Protein AF-A0A1D8P7E5-F1 (afdb_monomer)

Nearest PDB structures (foldseek):
  3zx6-assembly1_A  TM=2.909E-01  e=6.082E+00  Archaeoglobus fulgidus DSM 4304

pLDDT: mean 72.39, std 13.19, range [41.5, 95.88]

Secondary structure (DSSP, 8-state):
--HHHHHHHT-HHHHHHHHHHHHHHHHHHHHHHHHHHHHHHHHHHHHHHHHHHHHHHHHHHHHHHHHHHHHHHHHHHHHHHHHHHHHHHHHHHHHHHHHHHHT----SHHHHHHHHHHHHHHHHHHHHHHHHHHHHHTT---HHHHHHHHHHHHHHHHHHHHHHHHHHHHHHHHHHHHHS---HHHHHHHHHHHHHHHHHHHHHHHHHHHHHHHHHHHHHHHHH-

Radius of gyration: 47.35 Å; Cα contacts (8 Å, |Δi|>4): 63; chains: 1; bounding box: 85×37×148 Å

Foldseek 3Di:
DPVVVVCVVPPVVVVVVVVVVVVVVVVVVVVVVVVVVVVVVVVVVVVVVVVVVVVVVVVVVVVVVVVVVVVVVVVLLVVLLVLLVQLLVLLVVLVVLLVVLVPDPDQAPVSLVVSLVVNVVSLVSNVVSVVVNCVSCVVPPPVVLVVLSVVLNVLSVVSSVVSNVVSVVSNVVNVVCVVDVDDPVVVVVVVVVVCVVCVVVVVVSVVVNVVSSVVNVVVSVVSND

Organism: NCBI:txid1850246

Solvent-accessible surface area (backbone atoms only — not comparable to full-atom values): 12298 Å² total; per-residue (Å²): 132,64,73,69,52,58,57,59,75,66,32,69,63,58,56,52,51,50,51,53,52,52,52,49,50,53,52,51,50,55,52,49,51,56,48,51,55,49,52,50,51,51,50,51,51,52,50,53,52,48,53,50,50,51,50,51,54,51,52,48,53,51,50,53,53,50,51,52,54,50,50,50,53,50,51,52,52,52,52,48,53,49,42,52,51,52,36,53,50,44,51,51,51,46,51,55,50,50,53,53,54,72,74,47,86,71,85,42,69,67,56,46,51,55,48,54,52,50,54,53,50,44,54,50,51,42,54,51,38,48,54,54,39,52,66,70,37,67,87,53,83,48,61,65,59,56,50,49,55,50,53,52,48,50,53,50,53,51,57,53,51,50,52,56,53,50,52,55,51,52,35,54,49,55,54,48,48,77,73,38,102,65,66,69,70,62,54,50,53,58,50,51,60,53,47,58,68,48,47,55,57,47,54,53,52,51,50,52,51,52,52,51,51,52,53,46,49,55,54,54,51,62,74,70,108

Structure (mmCIF, N/CA/C/O backbone):
data_AF-A0A1D8P7E5-F1
#
_entry.id   AF-A0A1D8P7E5-F1
#
loop_
_atom_site.group_PDB
_atom_site.id
_atom_site.type_symbol
_atom_site.label_atom_id
_atom_site.label_alt_id
_atom_site.label_comp_id
_atom_site.label_asym_id
_atom_site.label_entity_id
_atom_site.label_seq_id
_atom_site.pdbx_PDB_ins_code
_atom_site.Cartn_x
_atom_site.Cartn_y
_atom_site.Cartn_z
_atom_site.occupancy
_atom_site.B_iso_or_equiv
_atom_site.auth_seq_id
_atom_site.auth_comp_id
_atom_site.auth_asym_id
_atom_site.auth_atom_id
_atom_site.pdbx_PDB_model_num
ATOM 1 N N . MET A 1 1 ? -53.678 -25.926 100.430 1.00 51.84 1 MET A N 1
ATOM 2 C CA . MET A 1 1 ? -52.414 -25.589 99.731 1.00 51.84 1 MET A CA 1
ATOM 3 C C . MET A 1 1 ? -52.656 -24.753 98.469 1.00 51.84 1 MET A C 1
ATOM 5 O O . MET A 1 1 ? -51.680 -24.379 97.838 1.00 51.84 1 MET A O 1
ATOM 9 N N . GLU A 1 2 ? -53.912 -24.421 98.130 1.00 54.06 2 GLU A N 1
ATOM 10 C CA . GLU A 1 2 ? -54.270 -23.579 96.973 1.00 54.06 2 GLU A CA 1
ATOM 11 C C . GLU A 1 2 ? -54.276 -22.069 97.294 1.00 54.06 2 GLU A C 1
ATOM 13 O O . GLU A 1 2 ? -53.813 -21.280 96.477 1.00 54.06 2 GLU A O 1
A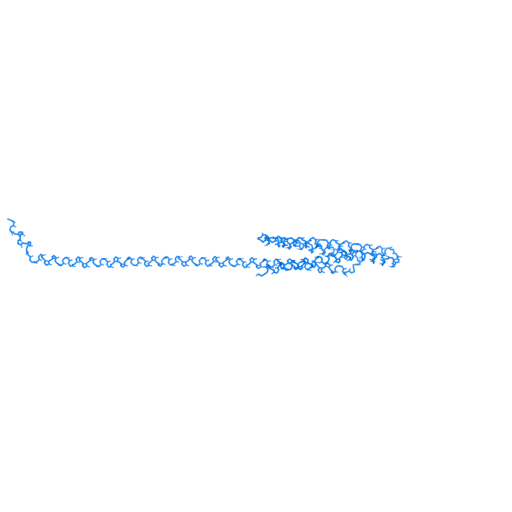TOM 18 N N . ASP A 1 3 ? -54.637 -21.659 98.516 1.00 54.88 3 ASP A N 1
ATOM 19 C CA . ASP A 1 3 ? -54.766 -20.227 98.868 1.00 54.88 3 ASP A CA 1
ATOM 20 C C . ASP A 1 3 ? -53.437 -19.443 98.907 1.00 54.88 3 ASP A C 1
ATOM 22 O O . ASP A 1 3 ? -53.407 -18.227 98.714 1.00 54.88 3 ASP A O 1
ATOM 26 N N . ASN A 1 4 ? -52.303 -20.128 99.095 1.00 54.34 4 ASN A N 1
ATOM 27 C CA . ASN A 1 4 ? -50.983 -19.483 99.094 1.00 54.34 4 ASN A CA 1
ATOM 28 C C . ASN A 1 4 ? -50.483 -19.148 97.678 1.00 54.34 4 ASN A C 1
ATOM 30 O O . ASN A 1 4 ? -49.593 -18.309 97.535 1.00 54.34 4 ASN A O 1
ATOM 34 N N . LEU A 1 5 ? -51.045 -19.771 96.633 1.00 54.78 5 LEU A N 1
ATOM 35 C CA . LEU A 1 5 ? -50.675 -19.486 95.244 1.00 54.78 5 LEU A CA 1
ATOM 36 C C . LEU A 1 5 ? -51.375 -18.224 94.717 1.00 54.78 5 LEU A C 1
ATOM 38 O O . LEU A 1 5 ? -50.752 -17.434 94.006 1.00 54.78 5 LEU A O 1
ATOM 42 N N . GLU A 1 6 ? -52.636 -17.991 95.098 1.00 56.53 6 GLU A N 1
ATOM 43 C CA . GLU A 1 6 ? -53.400 -16.813 94.657 1.00 56.53 6 GLU A CA 1
ATOM 44 C C . GLU A 1 6 ? -52.865 -15.497 95.238 1.00 56.53 6 GLU A C 1
ATOM 46 O O . GLU A 1 6 ? -52.838 -14.477 94.543 1.00 56.53 6 GLU A O 1
ATOM 51 N N . ILE A 1 7 ? -52.387 -15.512 96.487 1.00 56.81 7 ILE A N 1
ATOM 52 C CA . ILE A 1 7 ? -51.782 -14.334 97.132 1.00 56.81 7 ILE A CA 1
ATOM 53 C C . ILE A 1 7 ? -50.414 -14.018 96.511 1.00 56.81 7 ILE A C 1
ATOM 55 O O . ILE A 1 7 ? -50.068 -12.849 96.328 1.00 56.81 7 ILE A O 1
ATOM 59 N N . PHE A 1 8 ? -49.653 -15.047 96.124 1.00 54.22 8 PHE A N 1
ATOM 60 C CA . PHE A 1 8 ? -48.363 -14.871 95.460 1.00 54.22 8 PHE A CA 1
ATOM 61 C C . PHE A 1 8 ? -48.537 -14.293 94.046 1.00 54.22 8 PHE A C 1
ATOM 63 O O . PHE A 1 8 ? -47.855 -13.334 93.696 1.00 54.22 8 PHE A O 1
ATOM 70 N N . LEU A 1 9 ? -49.513 -14.779 93.268 1.00 57.62 9 LEU A N 1
ATOM 71 C CA . LEU A 1 9 ? -49.813 -14.300 91.907 1.00 57.62 9 LEU A CA 1
ATOM 72 C C . LEU A 1 9 ? -50.390 -12.872 91.847 1.00 57.62 9 LEU A C 1
ATOM 74 O O . LEU A 1 9 ? -50.185 -12.183 90.848 1.00 57.62 9 LEU A O 1
ATOM 78 N N . LYS A 1 10 ? -51.070 -12.398 92.901 1.00 59.84 10 LYS A N 1
ATOM 79 C CA . LYS A 1 10 ? -51.590 -11.016 93.001 1.00 59.84 10 LYS A CA 1
ATOM 80 C C . LYS A 1 10 ? -50.609 -10.020 93.630 1.00 59.84 10 LYS A C 1
ATOM 82 O O . LYS A 1 10 ? -50.963 -8.856 93.816 1.00 59.84 10 LYS A O 1
ATOM 87 N N . SER A 1 11 ? -49.387 -10.446 93.956 1.00 67.62 11 SER A N 1
ATOM 88 C CA . SER A 1 11 ? -48.389 -9.570 94.567 1.00 67.62 11 SER A CA 1
ATOM 89 C C . SER A 1 11 ? -47.989 -8.438 93.603 1.00 67.62 11 SER A C 1
ATOM 91 O O . SER A 1 11 ? -47.490 -8.720 92.508 1.00 67.62 11 SER A O 1
ATOM 93 N N . PRO A 1 12 ? -48.132 -7.153 93.989 1.00 71.25 12 PRO A N 1
ATOM 94 C CA . PRO A 1 12 ? -47.765 -6.002 93.152 1.00 71.25 12 PRO A CA 1
ATOM 95 C C . PRO A 1 12 ? -46.311 -6.041 92.659 1.00 71.25 12 PRO A C 1
ATOM 97 O O . PRO A 1 12 ? -45.985 -5.507 91.599 1.00 71.25 12 PRO A O 1
ATOM 100 N N . TRP A 1 13 ? -45.443 -6.725 93.408 1.00 67.31 13 TRP A N 1
ATOM 101 C CA . TRP A 1 13 ? -44.044 -6.943 93.055 1.00 67.31 13 TRP A CA 1
ATOM 102 C C . TRP A 1 13 ? -43.859 -7.780 91.786 1.00 67.31 13 TRP A C 1
ATOM 104 O O . TRP A 1 13 ? -42.994 -7.462 90.975 1.00 67.31 13 TRP A O 1
ATOM 114 N N . LEU A 1 14 ? -44.688 -8.803 91.567 1.00 70.50 14 LEU A N 1
ATOM 115 C CA . LEU A 1 14 ? -44.633 -9.627 90.353 1.00 70.50 14 LEU A CA 1
ATOM 116 C C . LEU A 1 14 ? -45.037 -8.827 89.109 1.00 70.50 14 LEU A C 1
ATOM 118 O O . LEU A 1 14 ? -44.432 -8.989 88.051 1.00 70.50 14 LEU A O 1
ATOM 122 N N . TYR A 1 15 ? -45.985 -7.898 89.255 1.00 72.81 15 TYR A N 1
ATOM 123 C CA . TYR A 1 15 ? -46.372 -6.974 88.188 1.00 72.81 15 TYR A CA 1
ATOM 124 C C . TYR A 1 15 ? -45.238 -5.995 87.842 1.00 72.81 15 TYR A C 1
ATOM 126 O O . TYR A 1 15 ? -44.952 -5.748 86.670 1.00 72.81 15 TYR A O 1
ATOM 134 N N . PHE A 1 16 ? -44.534 -5.494 88.862 1.00 73.62 16 PHE A N 1
ATOM 135 C CA . PHE A 1 16 ? -43.357 -4.636 88.694 1.00 73.62 16 PHE A CA 1
ATOM 136 C C . PHE A 1 16 ? -42.194 -5.360 88.004 1.00 73.62 16 PHE A C 1
ATOM 138 O O . PHE A 1 16 ? -41.589 -4.819 87.079 1.00 73.62 16 PHE A O 1
ATOM 145 N N . VAL A 1 17 ? -41.912 -6.604 88.401 1.00 74.44 17 VAL A N 1
ATOM 146 C CA . VAL A 1 17 ? -40.891 -7.446 87.757 1.00 74.44 17 VAL A CA 1
ATOM 147 C C . VAL A 1 17 ? -41.270 -7.744 86.303 1.00 74.44 17 VAL A C 1
ATOM 149 O O . VAL A 1 17 ? -40.420 -7.636 85.419 1.00 74.44 17 VAL A O 1
ATOM 152 N N . GLY A 1 18 ? -42.546 -8.029 86.026 1.00 73.62 18 GLY A N 1
ATOM 153 C CA . GLY A 1 18 ? -43.053 -8.225 84.665 1.00 73.62 18 GLY A CA 1
ATOM 154 C C . GLY A 1 18 ? -42.875 -6.994 83.769 1.00 73.62 18 GLY A C 1
ATOM 155 O O . GLY A 1 18 ? -42.424 -7.125 82.632 1.00 73.62 18 GLY A O 1
ATOM 156 N N . LEU A 1 19 ? -43.147 -5.792 84.288 1.00 73.56 19 LEU A N 1
ATOM 157 C CA . LEU A 1 19 ? -42.946 -4.524 83.572 1.00 73.56 19 LEU A CA 1
ATOM 158 C C . LEU A 1 19 ? -41.471 -4.250 83.253 1.00 73.56 19 LEU A C 1
ATOM 160 O O . LEU A 1 19 ? -41.153 -3.823 82.142 1.00 73.56 19 LEU A O 1
ATOM 164 N N . ILE A 1 20 ? -40.568 -4.529 84.196 1.00 74.12 20 ILE A N 1
ATOM 165 C CA . ILE A 1 20 ? -39.120 -4.362 83.999 1.00 74.12 20 ILE A CA 1
ATOM 166 C C . ILE A 1 20 ? -38.601 -5.351 82.945 1.00 74.12 20 ILE A C 1
ATOM 168 O O . ILE A 1 20 ? -37.842 -4.960 82.057 1.00 74.12 20 ILE A O 1
ATOM 172 N N . LEU A 1 21 ? -39.044 -6.612 82.994 1.00 72.31 21 LEU A N 1
ATOM 173 C CA . LEU A 1 21 ? -38.664 -7.632 82.013 1.00 72.31 21 LEU A CA 1
ATOM 174 C C . LEU A 1 21 ? -39.215 -7.320 80.613 1.00 72.31 21 LEU A C 1
ATOM 176 O O . LEU A 1 21 ? -38.477 -7.429 79.634 1.00 72.31 21 LEU A O 1
ATOM 180 N N . ALA A 1 22 ? -40.469 -6.871 80.509 1.00 72.19 22 ALA A N 1
ATOM 181 C CA . ALA A 1 22 ? -41.077 -6.479 79.238 1.00 72.19 22 ALA A CA 1
ATOM 182 C C . ALA A 1 22 ? -40.399 -5.238 78.630 1.00 72.19 22 ALA A C 1
ATOM 184 O O . ALA A 1 22 ? -40.098 -5.218 77.435 1.00 72.19 22 ALA A O 1
ATOM 185 N N . GLY A 1 23 ? -40.100 -4.227 79.455 1.00 72.31 23 GLY A N 1
ATOM 186 C CA . GLY A 1 23 ? -39.370 -3.029 79.035 1.00 72.31 23 GLY A CA 1
ATOM 187 C C . GLY A 1 23 ? -37.946 -3.348 78.574 1.00 72.31 23 GLY A C 1
ATOM 188 O O . GLY A 1 23 ? -37.524 -2.880 77.516 1.00 72.31 23 GLY A O 1
ATOM 189 N N . GLY A 1 24 ? -37.235 -4.206 79.313 1.00 70.44 24 GLY A N 1
ATOM 190 C CA . GLY A 1 24 ? -35.915 -4.705 78.929 1.00 70.44 24 GLY A CA 1
ATOM 191 C C . GLY A 1 24 ? -35.948 -5.460 77.601 1.00 70.44 24 GLY A C 1
ATOM 192 O O . GLY A 1 24 ? -35.167 -5.149 76.704 1.00 70.44 24 GLY A O 1
ATOM 193 N N . PHE A 1 25 ? -36.895 -6.387 77.429 1.00 72.12 25 PHE A N 1
ATOM 194 C CA . PHE A 1 25 ? -37.063 -7.149 76.188 1.00 72.12 25 PHE A CA 1
ATOM 195 C C . PHE A 1 25 ? -37.336 -6.242 74.981 1.00 72.12 25 PHE A C 1
ATOM 197 O O . PHE A 1 25 ? -36.719 -6.410 73.931 1.00 72.12 25 PHE A O 1
ATOM 204 N N . PHE A 1 26 ? -38.195 -5.231 75.137 1.00 71.38 26 PHE A N 1
ATOM 205 C CA . PHE A 1 26 ? -38.478 -4.259 74.080 1.00 71.38 26 PHE A CA 1
ATOM 206 C C . PHE A 1 26 ? -37.239 -3.429 73.704 1.00 71.38 26 PHE A C 1
ATOM 208 O O . PHE A 1 26 ? -36.981 -3.185 72.523 1.00 71.38 26 PHE A O 1
ATOM 215 N N . PHE A 1 27 ? -36.435 -3.035 74.696 1.00 71.12 27 PHE A N 1
ATOM 216 C CA . PHE A 1 27 ? -35.201 -2.278 74.479 1.00 71.12 27 PHE A CA 1
ATOM 217 C C . PHE A 1 27 ? -34.116 -3.119 73.790 1.00 71.12 27 PHE A C 1
ATOM 219 O O . PHE A 1 27 ? -33.471 -2.646 72.852 1.00 71.12 27 PHE A O 1
ATOM 226 N N . PHE A 1 28 ? -33.943 -4.378 74.207 1.00 68.31 28 PHE A N 1
ATOM 227 C CA . PHE A 1 28 ? -33.036 -5.319 73.548 1.00 68.31 28 PHE A CA 1
ATOM 228 C C . PHE A 1 28 ? -33.481 -5.609 72.116 1.00 68.31 28 PHE A C 1
ATOM 230 O O . PHE A 1 28 ? -32.645 -5.553 71.218 1.00 68.31 28 PHE A O 1
ATOM 237 N N . LYS A 1 29 ? -34.781 -5.827 71.883 1.00 74.94 29 LYS A N 1
ATOM 238 C CA . LYS A 1 29 ? -35.333 -6.057 70.543 1.00 74.94 29 LYS A CA 1
ATOM 239 C C . LYS A 1 29 ? -35.019 -4.896 69.594 1.00 74.94 29 LYS A C 1
ATOM 241 O O . LYS A 1 29 ? -34.408 -5.126 68.558 1.00 74.94 29 LYS A O 1
ATOM 246 N N . ARG A 1 30 ? -35.303 -3.650 69.995 1.00 71.88 30 ARG A N 1
ATOM 247 C CA . ARG A 1 30 ? -34.972 -2.459 69.184 1.00 71.88 30 ARG A CA 1
ATOM 248 C C . ARG A 1 30 ? -33.470 -2.283 68.956 1.00 71.88 30 ARG A C 1
ATOM 250 O O . ARG A 1 30 ? -33.056 -1.808 67.905 1.00 71.88 30 ARG A O 1
ATOM 257 N N . LYS A 1 31 ? -32.636 -2.643 69.937 1.00 72.19 31 LYS A N 1
ATOM 258 C CA . LYS A 1 31 ? -31.175 -2.577 69.795 1.00 72.19 31 LYS A CA 1
ATOM 259 C C . LYS A 1 31 ? -30.650 -3.628 68.810 1.00 72.19 31 LYS A C 1
ATOM 261 O O . LYS A 1 31 ? -29.730 -3.316 68.062 1.00 72.19 31 LYS A O 1
ATOM 266 N N . PHE A 1 32 ? -31.224 -4.832 68.810 1.00 60.56 32 PHE 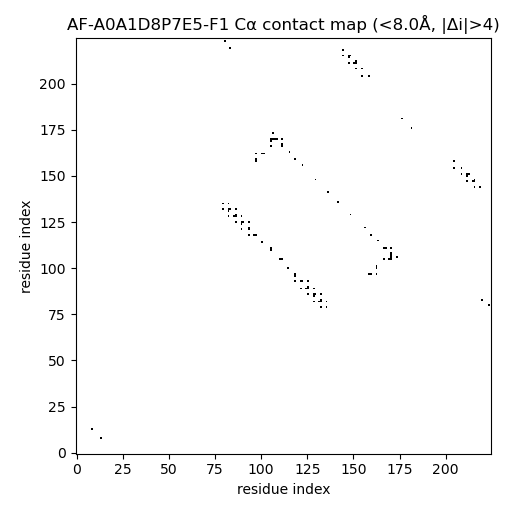A N 1
ATOM 267 C CA . PHE A 1 32 ? -30.904 -5.886 67.845 1.00 60.56 32 PHE A CA 1
ATOM 268 C C . PHE A 1 32 ? -31.379 -5.535 66.432 1.00 60.56 32 PHE A C 1
ATOM 270 O O . PHE A 1 32 ? -30.604 -5.701 65.499 1.00 60.56 32 PHE A O 1
ATOM 277 N N . GLU A 1 33 ? -32.588 -4.984 66.284 1.00 70.88 33 GLU A N 1
ATOM 278 C CA . GLU A 1 33 ? -33.109 -4.484 65.000 1.00 70.88 33 GLU A CA 1
ATOM 279 C C . GLU A 1 33 ? -32.184 -3.405 64.408 1.00 70.88 33 GLU A C 1
ATOM 281 O O . GLU A 1 33 ? -31.710 -3.551 63.288 1.00 70.88 33 GLU A O 1
ATOM 286 N N . ASN A 1 34 ? -31.789 -2.400 65.199 1.00 73.44 34 ASN A N 1
ATOM 287 C CA . ASN A 1 34 ? -30.854 -1.361 64.746 1.00 73.44 34 ASN A CA 1
ATOM 288 C C . ASN A 1 34 ? -29.451 -1.893 64.388 1.00 73.44 34 ASN A C 1
ATOM 290 O O . ASN A 1 34 ? -28.742 -1.271 63.597 1.00 73.44 34 ASN A O 1
ATOM 294 N N . LEU A 1 35 ? -29.001 -2.981 65.027 1.00 71.56 35 LEU A N 1
ATOM 295 C CA . LEU A 1 35 ? -27.725 -3.618 64.690 1.00 71.56 35 LEU A CA 1
ATOM 296 C C . LEU A 1 35 ? -27.830 -4.375 63.364 1.00 71.56 35 LEU A C 1
ATOM 298 O O . LEU A 1 35 ? -26.944 -4.220 62.531 1.00 71.56 35 LEU A O 1
ATOM 302 N N . ALA A 1 36 ? -28.918 -5.125 63.166 1.00 67.56 36 ALA A N 1
ATOM 303 C CA . ALA A 1 36 ? -29.192 -5.834 61.920 1.00 67.56 36 ALA A CA 1
ATOM 304 C C . ALA A 1 36 ? -29.286 -4.859 60.735 1.00 67.56 36 ALA A C 1
ATOM 306 O O . ALA A 1 36 ? -28.569 -5.033 59.756 1.00 67.56 36 ALA A O 1
ATOM 307 N N . ASP A 1 37 ? -30.032 -3.757 60.879 1.00 76.12 37 ASP A N 1
ATOM 308 C CA . ASP A 1 37 ? -30.134 -2.718 59.844 1.00 76.12 37 ASP A CA 1
ATOM 309 C C . ASP A 1 37 ? -28.766 -2.099 59.503 1.00 76.12 37 ASP A C 1
ATOM 311 O O . ASP A 1 37 ? -28.465 -1.799 58.347 1.00 76.12 37 ASP A O 1
ATOM 315 N N . LYS A 1 38 ? -27.902 -1.901 60.507 1.00 77.62 38 LYS A N 1
ATOM 316 C CA . LYS A 1 38 ? -26.557 -1.348 60.300 1.00 77.62 38 LYS A CA 1
ATOM 317 C C . LYS A 1 38 ? -25.645 -2.327 59.561 1.00 77.62 38 LYS A C 1
ATOM 319 O O . LYS A 1 38 ? -24.872 -1.895 58.702 1.00 77.62 38 LYS A O 1
ATOM 324 N N . ASP A 1 39 ? -25.712 -3.608 59.905 1.00 79.12 39 ASP A N 1
ATOM 325 C CA . ASP A 1 39 ? -24.928 -4.657 59.255 1.00 79.12 39 ASP A CA 1
ATOM 326 C C . ASP A 1 39 ? -25.401 -4.889 57.812 1.00 79.12 39 ASP A C 1
ATOM 328 O O . ASP A 1 39 ? -24.562 -4.998 56.913 1.00 79.12 39 ASP A O 1
ATOM 332 N N . ASP A 1 40 ? -26.712 -4.833 57.564 1.00 80.31 40 ASP A N 1
ATOM 333 C CA . ASP A 1 40 ? -27.300 -4.908 56.224 1.00 80.31 40 ASP A CA 1
ATOM 334 C C . ASP A 1 40 ? -26.869 -3.718 55.356 1.00 80.31 40 ASP A C 1
ATOM 336 O O . ASP A 1 40 ? -26.375 -3.904 54.241 1.00 80.31 40 ASP A O 1
ATOM 340 N N . VAL A 1 41 ? -26.947 -2.487 55.877 1.00 81.19 41 VAL A N 1
ATOM 341 C CA . VAL A 1 41 ? -26.467 -1.284 55.169 1.00 81.19 41 VAL A CA 1
ATOM 342 C C . VAL A 1 41 ? -24.965 -1.365 54.887 1.00 81.19 41 VAL A C 1
ATOM 344 O O . VAL A 1 41 ? -24.519 -0.994 53.796 1.00 81.19 41 VAL A O 1
ATOM 347 N N . ALA A 1 42 ? -24.167 -1.867 55.832 1.00 83.69 42 ALA A N 1
ATOM 348 C CA . ALA A 1 42 ? -22.735 -2.064 55.627 1.00 83.69 42 ALA A CA 1
ATOM 349 C C . ALA A 1 42 ? -22.452 -3.127 54.553 1.00 83.69 42 ALA A C 1
ATOM 351 O O . ALA A 1 42 ? -21.552 -2.935 53.734 1.00 83.69 42 ALA A O 1
ATOM 352 N N . SER A 1 43 ? -23.221 -4.219 54.525 1.00 86.12 43 SER A N 1
ATOM 353 C CA . SER A 1 43 ? -23.116 -5.257 53.496 1.00 86.12 43 SER A CA 1
ATOM 354 C C . SER A 1 43 ? -23.456 -4.706 52.112 1.00 86.12 43 SER A C 1
ATOM 356 O O . SER A 1 43 ? -22.643 -4.820 51.195 1.00 86.12 43 SER A O 1
ATOM 358 N N . ILE A 1 44 ? -24.593 -4.014 51.985 1.00 85.00 44 ILE A N 1
ATOM 359 C CA . ILE A 1 44 ? -25.025 -3.372 50.736 1.00 85.00 44 ILE A CA 1
ATOM 360 C C . ILE A 1 44 ? -23.968 -2.375 50.253 1.00 85.00 44 ILE A C 1
ATOM 362 O O . ILE A 1 44 ? -23.632 -2.353 49.073 1.00 85.00 44 ILE A O 1
ATOM 366 N N . THR A 1 45 ? -23.397 -1.574 51.155 1.00 87.19 45 THR A N 1
ATOM 367 C CA . THR A 1 45 ? -22.363 -0.592 50.793 1.00 87.19 45 THR A CA 1
ATOM 368 C C . THR A 1 45 ? -21.119 -1.271 50.217 1.00 87.19 45 THR A C 1
ATOM 370 O O . THR A 1 45 ? -20.618 -0.836 49.181 1.00 87.19 45 THR A O 1
ATOM 373 N N . ARG A 1 46 ? -20.650 -2.364 50.838 1.00 90.38 46 ARG A N 1
ATOM 374 C CA . ARG A 1 46 ? -19.505 -3.136 50.322 1.00 90.38 46 ARG A CA 1
ATOM 375 C C . ARG A 1 46 ? -19.797 -3.740 48.956 1.00 90.38 46 ARG A C 1
ATOM 377 O O . ARG A 1 46 ? -18.920 -3.746 48.098 1.00 90.38 46 ARG A O 1
ATOM 384 N N . GLU A 1 47 ? -21.008 -4.241 48.749 1.00 90.31 47 GLU A N 1
ATOM 385 C CA . GLU A 1 47 ? -21.408 -4.832 47.474 1.00 90.31 47 GLU A CA 1
ATOM 386 C C . GLU A 1 47 ? -21.507 -3.770 46.372 1.00 90.3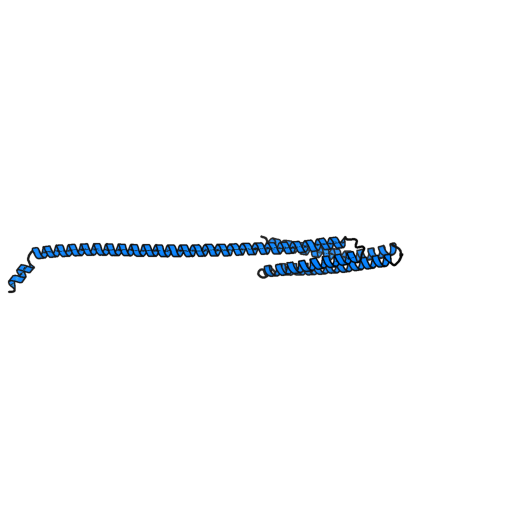1 47 GLU A C 1
ATOM 388 O O . GLU A 1 47 ? -20.977 -3.966 45.280 1.00 90.31 47 GLU A O 1
ATOM 393 N N . VAL A 1 48 ? -22.050 -2.589 46.682 1.00 89.69 48 VAL A N 1
ATOM 394 C CA . VAL A 1 48 ? -22.051 -1.431 45.773 1.00 89.69 48 VAL A CA 1
ATOM 395 C C . VAL A 1 48 ? -20.625 -0.993 45.422 1.00 89.69 48 VAL A C 1
ATOM 397 O O . VAL A 1 48 ? -20.338 -0.724 44.255 1.00 89.69 48 VAL A O 1
ATOM 400 N N . GLU A 1 49 ? -19.710 -0.939 46.393 1.00 87.94 49 GLU A N 1
ATOM 401 C CA . GLU A 1 49 ? -18.296 -0.639 46.135 1.00 87.94 49 GLU A CA 1
ATOM 402 C C . GLU A 1 49 ? -17.608 -1.720 45.299 1.00 87.94 49 GLU A C 1
ATOM 404 O O . GLU A 1 49 ? -16.843 -1.388 44.391 1.00 87.94 49 GLU A O 1
ATOM 409 N N . SER A 1 50 ? -17.911 -2.995 45.548 1.00 91.06 50 SER A N 1
ATOM 410 C CA . SER A 1 50 ? -17.410 -4.117 44.751 1.00 91.06 50 SER A CA 1
ATOM 411 C C . SER A 1 50 ? -17.854 -4.000 43.294 1.00 91.06 50 SER A C 1
ATOM 413 O O . SER A 1 50 ? -17.011 -3.998 42.396 1.00 91.06 50 SER A O 1
ATOM 415 N N . VAL A 1 51 ? -19.155 -3.804 43.057 1.00 92.31 51 VAL A N 1
ATOM 416 C CA . VAL A 1 51 ? -19.720 -3.626 41.710 1.00 92.31 51 VAL A CA 1
ATOM 417 C C . VAL A 1 51 ? -19.133 -2.388 41.030 1.00 92.31 51 VAL A C 1
ATOM 419 O O . VAL A 1 51 ? -18.787 -2.433 39.852 1.00 92.31 51 VAL A O 1
ATOM 422 N N . LYS A 1 52 ? -18.963 -1.278 41.759 1.00 90.44 52 LYS A N 1
ATOM 4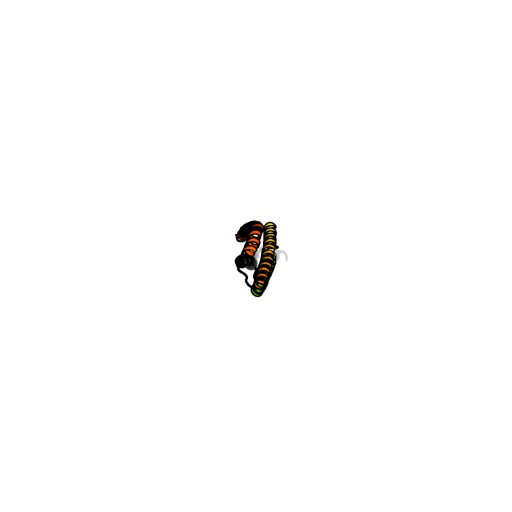23 C CA . LYS A 1 52 ? -18.338 -0.060 41.222 1.00 90.44 52 LYS A CA 1
ATOM 424 C C . LYS A 1 52 ? -16.890 -0.305 40.795 1.00 90.44 52 LYS A C 1
ATOM 426 O O . LYS A 1 52 ? -16.474 0.189 39.748 1.00 90.44 52 LYS A O 1
ATOM 431 N N . ASN A 1 53 ? -16.124 -1.042 41.594 1.00 93.25 53 ASN A N 1
ATOM 432 C CA . ASN A 1 53 ? -14.738 -1.372 41.277 1.00 93.25 53 ASN A CA 1
ATOM 433 C C . ASN A 1 53 ? -14.649 -2.309 40.069 1.00 93.25 53 ASN A C 1
ATOM 435 O O . ASN A 1 53 ? -13.838 -2.068 39.178 1.00 93.25 53 ASN A O 1
ATOM 439 N N . GLU A 1 54 ? -15.507 -3.326 39.996 1.00 93.50 54 GLU A N 1
ATOM 440 C CA . GLU A 1 54 ? -15.590 -4.230 38.845 1.00 93.50 54 GLU A CA 1
ATOM 441 C C . GLU A 1 54 ? -15.973 -3.473 37.566 1.00 93.50 54 GLU A C 1
ATOM 443 O O . GLU A 1 54 ? -15.269 -3.563 36.560 1.00 93.50 54 GLU A O 1
ATOM 448 N N . PHE A 1 55 ? -16.995 -2.616 37.640 1.00 93.31 55 PHE A N 1
ATOM 449 C CA . PHE A 1 55 ? -17.402 -1.760 36.528 1.00 93.31 55 PHE A CA 1
ATOM 450 C C . PHE A 1 55 ? -16.276 -0.826 36.064 1.00 93.31 55 PHE A C 1
ATOM 452 O O . PHE A 1 55 ? -16.057 -0.670 34.864 1.00 93.31 55 PHE A O 1
ATOM 459 N N . ASN A 1 56 ? -15.533 -0.217 36.993 1.00 93.06 56 ASN A N 1
ATOM 460 C CA . ASN A 1 56 ? -14.391 0.633 36.652 1.00 93.06 56 ASN A CA 1
ATOM 461 C C . ASN A 1 56 ? -13.269 -0.158 35.967 1.00 93.06 56 ASN A C 1
ATOM 463 O O . ASN A 1 56 ? -12.723 0.316 34.971 1.00 93.06 56 ASN A O 1
ATOM 467 N N . ASN A 1 57 ? -12.962 -1.360 36.460 1.00 95.19 57 ASN A N 1
ATOM 468 C CA . ASN A 1 57 ? -11.948 -2.231 35.868 1.00 95.19 57 ASN A CA 1
ATOM 469 C C . ASN A 1 57 ? -12.332 -2.646 34.442 1.00 95.19 57 ASN A C 1
ATOM 471 O O . ASN A 1 57 ? -11.497 -2.623 33.535 1.00 95.19 57 ASN A O 1
ATOM 475 N N . ASP A 1 58 ? -13.595 -3.002 34.219 1.00 94.62 58 ASP A N 1
ATOM 476 C CA . ASP A 1 58 ? -14.077 -3.385 32.893 1.00 94.62 58 ASP A CA 1
ATOM 477 C C . ASP A 1 58 ? -14.162 -2.189 31.942 1.00 94.62 58 ASP A C 1
ATOM 479 O O . ASP A 1 58 ? -13.814 -2.309 30.763 1.00 94.62 58 ASP A O 1
ATOM 483 N N . LEU A 1 59 ? -14.524 -1.009 32.452 1.00 94.31 59 LEU A N 1
ATOM 484 C CA . LEU A 1 59 ? -14.476 0.235 31.690 1.00 94.31 59 LEU A CA 1
ATOM 485 C C . LEU A 1 59 ? -13.043 0.577 31.258 1.00 94.31 59 LEU A C 1
ATOM 487 O O . LEU A 1 59 ? -12.838 1.020 30.127 1.00 94.31 59 LEU A O 1
ATOM 491 N N . GLU A 1 60 ? -12.055 0.383 32.131 1.00 94.25 60 GLU A N 1
ATOM 492 C CA . GLU A 1 60 ? -10.645 0.611 31.810 1.00 94.25 60 GLU A CA 1
ATOM 493 C C . GLU A 1 60 ? -10.154 -0.368 30.738 1.00 94.25 60 GLU A C 1
ATOM 495 O O . GLU A 1 60 ? -9.633 0.071 29.712 1.00 94.25 60 GLU A O 1
ATOM 500 N N . LYS A 1 61 ? -10.438 -1.669 30.888 1.00 95.69 61 LYS A N 1
ATOM 501 C CA . LYS A 1 61 ? -10.136 -2.676 29.854 1.00 95.69 61 LYS A CA 1
ATOM 502 C C . LYS A 1 61 ? -10.777 -2.328 28.511 1.00 95.69 61 LYS A C 1
ATOM 504 O O . LYS A 1 61 ? -10.127 -2.437 27.470 1.00 95.69 61 LYS A O 1
ATOM 509 N N . LEU A 1 62 ? -12.043 -1.904 28.514 1.00 95.69 62 LEU A N 1
ATOM 510 C CA . LEU A 1 62 ? -12.753 -1.531 27.292 1.00 95.69 62 LEU A CA 1
ATOM 511 C C . LEU A 1 62 ? -12.115 -0.310 26.622 1.00 95.69 62 LEU A C 1
ATOM 513 O O . LEU A 1 62 ? -11.933 -0.318 25.404 1.00 95.69 62 LEU A O 1
ATOM 517 N N . LYS A 1 63 ? -11.735 0.711 27.400 1.00 94.62 63 LYS A N 1
ATOM 518 C CA . LYS A 1 63 ? -11.010 1.886 26.891 1.00 94.62 63 LYS A CA 1
ATOM 519 C C . LYS A 1 63 ? -9.681 1.483 26.260 1.00 94.62 63 LYS A C 1
ATOM 521 O O . LYS A 1 63 ? -9.432 1.849 25.116 1.00 94.62 63 LYS A O 1
ATOM 526 N N . THR A 1 64 ? -8.883 0.665 26.944 1.00 95.88 64 THR A N 1
ATOM 527 C CA . THR A 1 64 ? -7.608 0.171 26.407 1.00 95.88 64 THR A CA 1
ATOM 528 C C . THR A 1 64 ? -7.806 -0.607 25.106 1.00 95.88 64 THR A C 1
ATOM 530 O O . THR A 1 64 ? -7.100 -0.363 24.129 1.00 95.88 64 THR A O 1
ATOM 533 N N . ASN A 1 65 ? -8.796 -1.502 25.049 1.00 95.19 65 ASN A N 1
ATOM 534 C CA . ASN A 1 65 ? -9.097 -2.262 23.836 1.00 95.19 65 ASN A CA 1
ATOM 535 C C . ASN A 1 65 ? -9.529 -1.352 22.679 1.00 95.19 65 ASN A C 1
ATOM 537 O O . ASN A 1 65 ? -9.088 -1.543 21.544 1.00 95.19 65 ASN A O 1
ATOM 541 N N . LEU A 1 66 ? -10.359 -0.342 22.954 1.00 94.88 66 LEU A N 1
ATOM 542 C CA . LEU A 1 66 ? -10.763 0.649 21.957 1.00 94.88 66 LEU A CA 1
ATOM 543 C C . LEU A 1 66 ? -9.572 1.463 21.448 1.00 94.88 66 LEU A C 1
ATOM 545 O O . LEU A 1 66 ? -9.465 1.678 20.240 1.00 94.88 66 LEU A O 1
ATOM 549 N N . ASP A 1 67 ? -8.663 1.868 22.331 1.00 94.06 67 ASP A N 1
ATOM 550 C CA . ASP A 1 67 ? -7.459 2.606 21.951 1.00 94.06 67 ASP A CA 1
ATOM 551 C C . ASP A 1 67 ? -6.522 1.758 21.082 1.00 94.06 67 ASP A C 1
ATOM 553 O O . ASP A 1 67 ? -6.018 2.246 20.066 1.00 94.06 67 ASP A O 1
ATOM 557 N N . ILE A 1 68 ? -6.354 0.470 21.401 1.00 94.75 68 ILE A N 1
ATOM 558 C CA . ILE A 1 68 ? -5.590 -0.474 20.572 1.00 94.75 68 ILE A CA 1
ATOM 559 C C . ILE A 1 68 ? -6.236 -0.620 19.192 1.00 94.75 68 ILE A C 1
ATOM 561 O O . ILE A 1 68 ? -5.555 -0.487 18.174 1.00 94.75 68 ILE A O 1
ATOM 565 N N . LEU A 1 69 ? -7.551 -0.851 19.129 1.00 92.75 69 LEU A N 1
ATOM 566 C CA . LEU A 1 69 ? -8.271 -0.989 17.859 1.00 92.75 69 LEU A CA 1
ATOM 567 C C . LEU A 1 69 ? -8.182 0.285 17.015 1.00 92.75 69 LEU A C 1
ATOM 569 O O . LEU A 1 69 ? -7.956 0.217 15.805 1.00 92.75 69 LEU A O 1
ATOM 573 N N . LYS A 1 70 ? -8.314 1.451 17.650 1.00 90.38 70 LYS A N 1
ATOM 574 C CA . LYS A 1 70 ? -8.165 2.753 16.999 1.00 90.38 70 LYS A CA 1
ATOM 575 C C . LYS A 1 70 ? -6.749 2.938 16.455 1.00 90.38 70 LYS A C 1
ATOM 577 O O . LYS A 1 70 ? -6.605 3.321 15.295 1.00 90.38 70 LYS A O 1
ATOM 582 N N . SER A 1 71 ? -5.727 2.640 17.254 1.00 92.50 71 SER A N 1
ATOM 583 C CA . SER A 1 71 ? -4.320 2.715 16.846 1.00 92.50 71 SER A CA 1
ATOM 584 C C . SER A 1 71 ? -4.033 1.792 15.659 1.00 92.50 71 SER A C 1
ATOM 586 O O . SER A 1 71 ? -3.519 2.237 14.634 1.00 92.50 71 SER A O 1
ATOM 588 N N . ASN A 1 72 ? -4.483 0.537 15.729 1.00 87.88 72 ASN A N 1
ATOM 589 C CA . ASN A 1 72 ? -4.344 -0.430 14.641 1.00 87.88 72 ASN A CA 1
ATOM 590 C C . ASN A 1 72 ? -5.029 0.054 13.359 1.00 87.88 72 ASN A C 1
ATOM 592 O O . ASN A 1 72 ? -4.444 -0.026 12.280 1.00 87.88 72 ASN A O 1
ATOM 596 N N . LYS A 1 73 ? -6.239 0.618 13.466 1.00 85.62 73 LYS A N 1
ATOM 597 C CA . LYS A 1 73 ? -6.958 1.180 12.317 1.00 85.62 73 LYS A CA 1
ATOM 598 C C . LYS A 1 73 ? -6.208 2.359 11.693 1.00 85.62 73 LYS A C 1
ATOM 600 O O . LYS A 1 73 ? -6.112 2.429 10.471 1.00 85.62 73 LYS A O 1
ATOM 605 N N . ILE A 1 74 ? -5.659 3.260 12.508 1.00 85.94 74 ILE A N 1
ATOM 606 C CA . ILE A 1 74 ? -4.850 4.392 12.030 1.00 85.94 74 ILE A CA 1
ATOM 607 C C . ILE A 1 74 ? -3.585 3.890 11.324 1.00 85.94 74 ILE A C 1
ATOM 609 O O . ILE A 1 74 ? -3.286 4.342 10.220 1.00 85.94 74 ILE A O 1
ATOM 613 N N . ASN A 1 75 ? -2.881 2.921 11.912 1.00 85.56 75 ASN A N 1
ATOM 614 C CA . ASN A 1 75 ? -1.680 2.334 11.318 1.00 85.56 75 ASN A CA 1
ATOM 615 C C . ASN A 1 75 ? -1.981 1.668 9.972 1.00 85.56 75 ASN A C 1
ATOM 617 O O . ASN A 1 75 ? -1.269 1.911 9.002 1.00 85.56 75 ASN A O 1
ATOM 621 N N . LEU A 1 76 ? -3.078 0.910 9.876 1.00 83.62 76 LEU A N 1
ATOM 622 C CA . LEU A 1 76 ? -3.521 0.314 8.614 1.00 83.62 76 LEU A CA 1
ATOM 623 C C . LEU A 1 76 ? -3.817 1.374 7.546 1.00 83.62 76 LEU A C 1
ATOM 625 O O . LEU A 1 76 ? -3.423 1.201 6.396 1.00 83.62 76 LEU A O 1
ATOM 629 N N . ILE A 1 77 ? -4.479 2.477 7.906 1.00 80.75 77 ILE A N 1
ATOM 630 C CA . ILE A 1 77 ? -4.732 3.589 6.975 1.00 80.75 77 ILE A CA 1
ATOM 631 C C . ILE A 1 77 ? -3.409 4.215 6.509 1.00 80.75 77 ILE A C 1
ATOM 633 O O . ILE A 1 77 ? -3.237 4.471 5.318 1.00 80.75 77 ILE A O 1
ATOM 637 N N . ASN A 1 78 ? -2.461 4.431 7.420 1.00 82.88 78 ASN A N 1
ATOM 638 C CA . ASN A 1 78 ? -1.161 5.014 7.089 1.00 82.88 78 ASN A CA 1
ATOM 639 C C . ASN A 1 78 ? -0.340 4.109 6.159 1.00 82.88 78 ASN A C 1
ATOM 641 O O . ASN A 1 78 ? 0.196 4.596 5.163 1.00 82.88 78 ASN A O 1
ATOM 645 N N . GLU A 1 79 ? -0.293 2.802 6.425 1.00 84.38 79 GLU A N 1
ATOM 646 C CA . GLU A 1 79 ? 0.379 1.840 5.543 1.00 84.38 79 GLU A CA 1
ATOM 647 C C . GLU A 1 79 ? -0.300 1.768 4.169 1.00 84.38 79 GLU A C 1
ATOM 649 O O . GLU A 1 79 ? 0.384 1.800 3.146 1.00 84.38 79 GLU A O 1
ATOM 654 N N . LYS A 1 80 ? -1.641 1.798 4.109 1.00 80.00 80 LYS A N 1
ATOM 655 C CA . LYS A 1 80 ? -2.383 1.887 2.836 1.00 80.00 80 LYS A CA 1
ATOM 656 C C . LYS A 1 80 ? -1.957 3.116 2.028 1.00 80.00 80 LYS A C 1
ATOM 658 O O . LYS A 1 80 ? -1.616 2.995 0.851 1.00 80.00 80 LYS A O 1
ATOM 663 N N . ARG A 1 81 ? -1.919 4.295 2.658 1.00 79.81 81 ARG A N 1
ATOM 664 C CA . ARG A 1 81 ? -1.481 5.544 2.007 1.00 79.81 81 ARG A CA 1
ATOM 665 C C . ARG A 1 81 ? -0.039 5.460 1.516 1.00 79.81 81 ARG A C 1
ATOM 667 O O . ARG A 1 81 ? 0.253 5.881 0.398 1.00 79.81 81 ARG A O 1
ATOM 674 N N . LYS A 1 82 ? 0.852 4.890 2.325 1.00 86.06 82 LYS A N 1
ATOM 675 C CA . LYS A 1 82 ? 2.258 4.697 1.970 1.00 86.06 82 LYS A CA 1
ATOM 676 C C . LYS A 1 82 ? 2.410 3.811 0.735 1.00 86.06 82 LYS A C 1
ATOM 678 O O . LYS A 1 82 ? 3.087 4.209 -0.206 1.00 86.06 82 LYS A O 1
ATOM 683 N N . VAL A 1 83 ? 1.734 2.665 0.698 1.00 85.31 83 VAL A N 1
ATOM 684 C CA . VAL A 1 83 ? 1.788 1.731 -0.437 1.00 85.31 83 VAL A CA 1
ATOM 685 C C . VAL A 1 83 ? 1.247 2.366 -1.719 1.00 85.31 83 VAL A C 1
ATOM 687 O O . VAL A 1 83 ? 1.849 2.207 -2.781 1.00 85.31 83 VAL A O 1
ATOM 690 N N . ILE A 1 84 ? 0.161 3.138 -1.621 1.00 81.94 84 ILE A N 1
ATOM 691 C CA . ILE A 1 84 ? -0.375 3.924 -2.741 1.00 81.94 84 ILE A CA 1
ATOM 692 C C . ILE A 1 84 ? 0.681 4.901 -3.279 1.00 81.94 84 ILE A C 1
ATOM 694 O O . ILE A 1 84 ? 0.936 4.936 -4.484 1.00 81.94 84 ILE A O 1
ATOM 698 N N . ASN A 1 85 ? 1.330 5.658 -2.392 1.00 82.62 85 ASN A N 1
ATOM 699 C CA . ASN A 1 85 ? 2.346 6.638 -2.776 1.00 82.62 85 ASN A CA 1
ATOM 700 C C . ASN A 1 85 ? 3.595 5.978 -3.376 1.00 82.62 85 ASN A C 1
ATOM 702 O O . ASN A 1 85 ? 4.152 6.487 -4.349 1.00 82.62 85 ASN A O 1
ATOM 706 N N . GLU A 1 86 ? 4.027 4.839 -2.835 1.00 86.88 86 GLU A N 1
ATOM 707 C CA . GLU A 1 86 ? 5.145 4.067 -3.382 1.00 86.88 86 GLU A CA 1
ATOM 708 C C . GLU A 1 86 ? 4.834 3.526 -4.783 1.00 86.88 86 GLU A C 1
ATOM 710 O O . GLU A 1 86 ? 5.678 3.624 -5.674 1.00 86.88 86 GLU A O 1
ATOM 715 N N . PHE A 1 87 ? 3.622 3.005 -5.002 1.00 85.94 87 PHE A N 1
ATOM 716 C CA . PHE A 1 87 ? 3.179 2.564 -6.325 1.00 85.94 87 PHE A CA 1
ATOM 717 C C . PHE A 1 87 ? 3.155 3.725 -7.325 1.00 85.94 87 PHE A C 1
ATOM 719 O O . PHE A 1 87 ? 3.724 3.619 -8.410 1.00 85.94 87 PHE A O 1
ATOM 726 N N . TRP A 1 88 ? 2.561 4.856 -6.936 1.00 83.62 88 TRP A N 1
ATOM 727 C CA . TRP A 1 88 ? 2.512 6.058 -7.768 1.00 83.62 88 TRP A CA 1
ATOM 728 C C . TRP A 1 88 ? 3.906 6.590 -8.119 1.00 83.62 88 TRP A C 1
ATOM 730 O O . TRP A 1 88 ? 4.170 6.976 -9.257 1.00 83.62 88 TRP A O 1
ATOM 740 N N . SER A 1 89 ? 4.824 6.578 -7.153 1.00 85.62 89 SER A N 1
ATOM 741 C CA . SER A 1 89 ? 6.204 7.024 -7.363 1.00 85.62 89 SER A CA 1
ATOM 742 C C . SER A 1 89 ? 6.953 6.103 -8.327 1.00 85.62 89 SER A C 1
ATOM 744 O O . SER A 1 89 ? 7.647 6.595 -9.213 1.00 85.62 89 SER A O 1
ATOM 746 N N . SER A 1 90 ? 6.771 4.784 -8.201 1.00 85.75 90 SER A N 1
ATOM 747 C CA . SER A 1 90 ? 7.351 3.788 -9.114 1.00 85.75 90 SER A CA 1
ATOM 748 C C . SER A 1 90 ? 6.835 3.966 -10.547 1.00 85.75 90 SER A C 1
ATOM 750 O O . SER A 1 90 ? 7.623 3.998 -11.491 1.00 85.75 90 SER A O 1
ATOM 752 N N . LEU A 1 91 ? 5.527 4.194 -10.710 1.00 83.06 91 LEU A N 1
ATOM 753 C CA . LEU A 1 91 ? 4.918 4.476 -12.010 1.00 83.06 91 LEU A CA 1
ATOM 754 C C . LEU A 1 91 ? 5.489 5.744 -12.659 1.00 83.06 91 LEU A C 1
ATOM 756 O O . LEU A 1 91 ? 5.854 5.717 -13.831 1.00 83.06 91 LEU A O 1
ATOM 760 N N . ASN A 1 92 ? 5.600 6.843 -11.906 1.00 81.88 92 ASN A N 1
ATOM 761 C CA . ASN A 1 92 ? 6.168 8.089 -12.428 1.00 81.88 92 ASN A CA 1
ATOM 762 C C . ASN A 1 92 ? 7.653 7.962 -12.767 1.00 81.88 92 ASN A C 1
ATOM 764 O O . ASN A 1 92 ? 8.098 8.516 -13.768 1.00 81.88 92 ASN A O 1
ATOM 768 N N . ALA A 1 93 ? 8.419 7.241 -11.946 1.00 82.69 93 ALA A N 1
ATOM 769 C CA . ALA A 1 93 ? 9.823 6.978 -12.229 1.00 82.69 93 ALA A CA 1
ATOM 770 C C . ALA A 1 93 ? 9.972 6.199 -13.540 1.00 82.69 93 ALA A C 1
ATOM 772 O O . ALA A 1 93 ? 10.765 6.586 -14.391 1.00 82.69 93 ALA A O 1
ATOM 773 N N . TRP A 1 94 ? 9.169 5.152 -13.728 1.00 78.88 94 TRP A N 1
ATOM 774 C CA . TRP A 1 94 ? 9.173 4.355 -14.951 1.00 78.88 94 TRP A CA 1
ATOM 775 C C . TRP A 1 94 ? 8.799 5.184 -16.195 1.00 78.88 94 TRP A C 1
ATOM 777 O O . TRP A 1 94 ? 9.461 5.075 -17.226 1.00 78.88 94 TRP A O 1
ATOM 787 N N . ASP A 1 95 ? 7.785 6.046 -16.083 1.00 76.25 95 ASP A N 1
ATOM 788 C CA . ASP A 1 95 ? 7.318 6.922 -17.165 1.00 76.25 95 ASP A CA 1
ATOM 789 C C . ASP A 1 95 ? 8.387 7.942 -17.592 1.00 76.25 95 ASP A C 1
ATOM 791 O O . ASP A 1 95 ? 8.771 7.986 -18.761 1.00 76.25 95 ASP A O 1
ATOM 795 N N . ASN A 1 96 ? 8.955 8.670 -16.622 1.00 78.12 96 ASN A N 1
ATOM 796 C CA . ASN A 1 96 ? 10.037 9.632 -16.856 1.00 78.12 96 ASN A CA 1
ATOM 797 C C . ASN A 1 96 ? 11.257 8.978 -17.511 1.00 78.12 96 ASN A C 1
ATOM 799 O O . ASN A 1 96 ? 11.930 9.569 -18.355 1.00 78.12 96 ASN A O 1
ATOM 803 N N . GLU A 1 97 ? 11.570 7.757 -17.092 1.00 74.44 97 GLU A N 1
ATOM 804 C CA . GLU A 1 97 ? 12.717 7.021 -17.599 1.00 74.44 97 GLU A CA 1
ATOM 805 C C . GLU A 1 97 ? 12.505 6.614 -19.044 1.00 74.44 97 GLU A C 1
ATOM 807 O O . GLU A 1 97 ? 13.391 6.829 -19.865 1.00 74.44 97 GLU A O 1
ATOM 812 N N . ILE A 1 98 ? 11.317 6.127 -19.387 1.00 70.06 98 ILE A N 1
ATOM 813 C CA . ILE A 1 98 ? 10.972 5.844 -20.775 1.00 70.06 98 ILE A CA 1
ATOM 814 C C . ILE A 1 98 ? 11.024 7.083 -21.651 1.00 70.06 98 ILE A C 1
ATOM 816 O O . ILE A 1 98 ? 11.577 7.005 -22.747 1.00 70.06 98 ILE A O 1
ATOM 820 N N . ASP A 1 99 ? 10.508 8.211 -21.179 1.00 70.88 99 ASP A N 1
ATOM 821 C CA . ASP A 1 99 ? 10.589 9.454 -21.938 1.00 70.88 99 ASP A CA 1
ATOM 822 C C . ASP A 1 99 ? 12.060 9.852 -22.142 1.00 70.88 99 ASP A C 1
ATOM 824 O O . ASP A 1 99 ? 12.470 10.173 -23.257 1.00 70.88 99 ASP A O 1
ATOM 828 N N . SER A 1 100 ? 12.906 9.703 -21.115 1.00 67.50 100 SER A N 1
ATOM 829 C CA . SER A 1 100 ? 14.350 9.935 -21.250 1.00 67.50 100 SER A CA 1
ATOM 830 C C . SER A 1 100 ? 14.998 9.035 -22.309 1.00 67.50 100 SER A C 1
ATOM 832 O O . SER A 1 100 ? 15.862 9.492 -23.055 1.00 67.50 100 SER A O 1
ATOM 834 N N . VAL A 1 101 ? 14.548 7.780 -22.424 1.00 63.72 101 VAL A N 1
ATOM 835 C CA . VAL A 1 101 ? 15.015 6.846 -23.452 1.00 63.72 101 VAL A CA 1
ATOM 836 C C . VAL A 1 101 ? 14.564 7.284 -24.839 1.00 63.72 101 VAL A C 1
ATOM 838 O O . VAL A 1 101 ? 15.361 7.270 -25.776 1.00 63.72 101 VAL A O 1
ATOM 841 N N . PHE A 1 102 ? 13.298 7.669 -24.977 1.00 60.81 102 PHE A N 1
ATOM 842 C CA . PHE A 1 102 ? 12.722 8.112 -26.241 1.00 60.81 102 PHE A CA 1
ATOM 843 C C . PHE A 1 102 ? 13.478 9.287 -26.851 1.00 60.81 102 PHE A C 1
ATOM 845 O O . PHE A 1 102 ? 13.661 9.337 -28.066 1.00 60.81 102 PHE A O 1
ATOM 852 N N . TYR A 1 103 ? 13.942 10.199 -26.001 1.00 61.62 103 TYR A N 1
ATOM 853 C CA . TYR A 1 103 ? 14.723 11.359 -26.413 1.00 61.62 103 TYR A CA 1
ATOM 854 C C . TYR A 1 103 ? 16.241 11.118 -26.381 1.00 61.62 103 TYR A C 1
ATOM 856 O O . TYR A 1 103 ? 17.013 12.025 -26.697 1.00 61.62 103 TYR A O 1
ATOM 864 N N . SER A 1 104 ? 16.698 9.915 -26.016 1.00 61.75 104 SER A N 1
ATOM 865 C CA . SER A 1 104 ? 18.123 9.582 -25.995 1.00 61.75 104 SER A CA 1
ATOM 866 C C . SER A 1 104 ? 18.631 9.215 -27.393 1.00 61.75 104 SER A C 1
ATOM 868 O O . SER A 1 104 ? 18.105 8.325 -28.059 1.00 61.75 104 SER A O 1
ATOM 870 N N . ASN A 1 105 ? 19.705 9.876 -27.832 1.00 61.38 105 ASN A N 1
ATOM 871 C CA . ASN A 1 105 ? 20.443 9.485 -29.034 1.00 61.38 105 ASN A CA 1
ATOM 872 C C . ASN A 1 105 ? 21.398 8.339 -28.686 1.00 61.38 105 ASN A C 1
ATOM 874 O O . ASN A 1 105 ? 22.565 8.586 -28.379 1.00 61.38 105 ASN A O 1
ATOM 878 N N . LEU A 1 106 ? 20.892 7.105 -28.703 1.00 65.62 106 LEU A N 1
ATOM 879 C CA . LEU A 1 106 ? 21.693 5.897 -28.485 1.00 65.62 106 LEU A CA 1
ATOM 880 C C . LEU A 1 106 ? 22.671 5.698 -29.646 1.00 65.62 106 LEU A C 1
ATOM 882 O O . LEU A 1 106 ? 22.259 5.673 -30.807 1.00 65.62 106 LEU A O 1
ATOM 886 N N . LYS A 1 107 ? 23.957 5.533 -29.335 1.00 66.69 107 LYS A N 1
ATOM 887 C CA . LYS A 1 107 ? 25.032 5.444 -30.338 1.00 66.69 107 LYS A CA 1
ATOM 888 C C . LYS A 1 107 ? 25.676 4.069 -30.418 1.00 66.69 107 LYS A C 1
ATOM 890 O O . LYS A 1 107 ? 26.342 3.773 -31.403 1.00 66.69 107 LYS A O 1
ATOM 895 N N . SER A 1 108 ? 25.487 3.227 -29.404 1.00 65.19 108 SER A N 1
ATOM 896 C CA . SER A 1 108 ? 26.211 1.961 -29.287 1.00 65.19 108 SER A CA 1
ATOM 897 C C . SER A 1 108 ? 25.359 0.813 -28.741 1.00 65.19 108 SER A C 1
ATOM 899 O O . SER A 1 108 ? 24.344 0.995 -28.064 1.00 65.19 108 SER A O 1
ATOM 901 N N . SER A 1 109 ? 25.799 -0.415 -29.017 1.00 64.94 109 SER A N 1
ATOM 902 C CA . SER A 1 109 ? 25.185 -1.639 -28.488 1.00 64.94 109 SER A CA 1
ATOM 903 C C . SER A 1 109 ? 25.348 -1.788 -26.971 1.00 64.94 109 SER A C 1
ATOM 905 O O . SER A 1 109 ? 24.491 -2.387 -26.320 1.00 64.94 109 SER A O 1
ATOM 907 N N . SER A 1 110 ? 26.402 -1.216 -26.382 1.00 69.38 110 SER A N 1
ATOM 908 C CA . SER A 1 110 ? 26.596 -1.179 -24.929 1.00 69.38 110 SER A CA 1
ATOM 909 C C . SER A 1 110 ? 25.588 -0.252 -24.242 1.00 69.38 110 SER A C 1
ATOM 911 O O . SER A 1 110 ? 25.011 -0.637 -23.225 1.00 69.38 110 SER A O 1
ATOM 913 N N . GLU A 1 111 ? 25.303 0.919 -24.820 1.00 70.94 111 GLU A N 1
ATOM 914 C CA . GLU A 1 111 ? 24.244 1.824 -24.347 1.00 70.94 111 GLU A CA 1
ATOM 915 C C . GLU A 1 111 ? 22.865 1.155 -24.406 1.00 70.94 111 GLU A C 1
ATOM 917 O O . GLU A 1 111 ? 22.110 1.211 -23.434 1.00 70.94 111 GLU A O 1
ATOM 922 N N . LEU A 1 112 ? 22.570 0.435 -25.494 1.00 69.94 112 LEU A N 1
ATOM 923 C CA . LEU A 1 112 ? 21.344 -0.357 -25.628 1.00 69.94 112 LEU A CA 1
ATOM 924 C C . LEU A 1 112 ? 21.215 -1.429 -24.538 1.00 69.94 112 LEU A C 1
ATOM 926 O O . LEU A 1 112 ? 20.135 -1.625 -23.982 1.00 69.94 112 LEU A O 1
ATOM 930 N N . TYR A 1 113 ? 22.301 -2.132 -24.221 1.00 72.25 113 TYR A N 1
ATOM 931 C CA . TYR A 1 113 ? 22.284 -3.167 -23.189 1.00 72.25 113 TYR A CA 1
ATOM 932 C C . TYR A 1 113 ? 22.031 -2.584 -21.790 1.00 72.25 113 TYR A C 1
ATOM 934 O O . TYR A 1 113 ? 21.205 -3.102 -21.032 1.00 72.25 113 TYR A O 1
ATOM 942 N N . ILE A 1 114 ? 22.691 -1.471 -21.451 1.00 77.31 114 ILE A N 1
ATOM 943 C CA . ILE A 1 114 ? 22.475 -0.750 -20.185 1.00 77.31 114 ILE A CA 1
ATOM 944 C C . ILE A 1 114 ? 21.010 -0.318 -20.065 1.00 77.31 114 ILE A C 1
ATOM 946 O O . ILE A 1 114 ? 20.373 -0.526 -19.030 1.00 77.31 114 ILE A O 1
ATOM 950 N N . LEU A 1 115 ? 20.459 0.218 -21.148 1.00 73.50 115 LEU A N 1
ATOM 951 C CA . LEU A 1 115 ? 19.077 0.658 -21.240 1.00 73.50 115 LEU A CA 1
ATOM 952 C C . LEU A 1 115 ? 18.071 -0.480 -21.031 1.00 73.50 115 LEU A C 1
ATOM 954 O O . LEU A 1 115 ? 17.137 -0.355 -20.238 1.00 73.50 115 LEU A O 1
ATOM 958 N N . GLN A 1 116 ? 18.271 -1.609 -21.714 1.00 73.25 116 GLN A N 1
ATOM 959 C CA . GLN A 1 116 ? 17.413 -2.787 -21.581 1.00 73.25 116 GLN A CA 1
ATOM 960 C C . GLN A 1 116 ? 17.404 -3.318 -20.145 1.00 73.25 116 GLN A C 1
ATOM 962 O O . GLN A 1 116 ? 16.338 -3.674 -19.630 1.00 73.25 116 GLN A O 1
ATOM 967 N N . ASN A 1 117 ? 18.562 -3.321 -19.482 1.00 78.44 117 ASN A N 1
ATOM 968 C CA . ASN A 1 117 ? 18.669 -3.700 -18.077 1.00 78.44 117 ASN A CA 1
ATOM 969 C C . ASN A 1 117 ? 17.938 -2.713 -17.165 1.00 78.44 117 ASN A C 1
ATOM 971 O O . ASN A 1 117 ? 17.205 -3.142 -16.273 1.00 78.44 117 ASN A O 1
ATOM 975 N N . LYS A 1 118 ? 18.071 -1.406 -17.420 1.00 79.56 118 LYS A N 1
ATOM 976 C CA . LYS A 1 118 ? 17.393 -0.357 -16.649 1.00 79.56 118 LYS A CA 1
ATOM 977 C C . LYS A 1 118 ? 15.867 -0.479 -16.754 1.00 79.56 118 LYS A C 1
ATOM 979 O O . LYS A 1 118 ? 15.190 -0.572 -15.732 1.00 79.56 118 LYS A O 1
ATOM 984 N N . LEU A 1 119 ? 15.335 -0.602 -17.974 1.00 75.50 119 LEU A N 1
ATOM 985 C CA . LEU A 1 119 ? 13.901 -0.804 -18.227 1.00 75.50 119 LEU A CA 1
ATOM 986 C C . LEU A 1 119 ? 13.369 -2.083 -17.572 1.00 75.50 119 LEU A C 1
ATOM 988 O O . LEU A 1 119 ? 12.284 -2.081 -16.994 1.00 75.50 119 LEU A O 1
ATOM 992 N N . SER A 1 120 ? 14.137 -3.172 -17.630 1.00 79.31 120 SER A N 1
ATOM 993 C CA . SER A 1 120 ? 13.756 -4.440 -16.992 1.00 79.31 120 SER A CA 1
ATOM 994 C C . SER A 1 120 ? 13.775 -4.343 -15.460 1.00 79.31 120 SER A C 1
ATOM 996 O O . SER A 1 120 ? 12.932 -4.942 -14.792 1.00 79.31 120 SER A O 1
ATOM 998 N N . GLY A 1 121 ? 14.694 -3.553 -14.897 1.00 82.12 121 GLY A N 1
ATOM 999 C CA . GLY A 1 121 ? 14.728 -3.225 -13.472 1.00 82.12 121 GLY A CA 1
ATOM 1000 C C . GLY A 1 121 ? 13.477 -2.472 -13.021 1.00 82.12 121 GLY A C 1
ATOM 1001 O O . GLY A 1 121 ? 12.838 -2.882 -12.051 1.00 82.12 121 GLY A O 1
ATOM 1002 N N . PHE A 1 122 ? 13.076 -1.433 -13.758 1.00 78.56 122 PHE A N 1
ATOM 1003 C CA . PHE A 1 122 ? 11.860 -0.686 -13.436 1.00 78.56 122 PHE A CA 1
ATOM 1004 C C . PHE A 1 122 ? 10.584 -1.514 -13.636 1.00 78.56 122 PHE A C 1
ATOM 1006 O O . PHE A 1 122 ? 9.676 -1.438 -12.815 1.00 78.56 122 PHE A O 1
ATOM 1013 N N . GLU A 1 123 ? 10.516 -2.356 -14.673 1.00 77.69 123 GLU A N 1
ATOM 1014 C CA . GLU A 1 123 ? 9.393 -3.284 -14.871 1.00 77.69 123 GLU A CA 1
ATOM 1015 C C . GLU A 1 123 ? 9.226 -4.228 -13.667 1.00 77.69 123 GLU A C 1
ATOM 1017 O O . GLU A 1 123 ? 8.109 -4.481 -13.203 1.00 77.69 123 GLU A O 1
ATOM 1022 N N . LYS A 1 124 ? 10.343 -4.737 -13.132 1.00 84.62 124 LYS A N 1
ATOM 1023 C CA . LYS A 1 124 ? 10.345 -5.585 -11.937 1.00 84.62 124 LYS A CA 1
ATOM 1024 C C . LYS A 1 124 ? 9.885 -4.818 -10.696 1.00 84.62 124 LYS A C 1
ATOM 1026 O O . LYS A 1 124 ? 9.074 -5.349 -9.938 1.00 84.62 124 LYS A O 1
ATOM 1031 N N . ASP A 1 125 ? 10.376 -3.596 -10.492 1.00 84.50 125 ASP A N 1
ATOM 1032 C CA . ASP A 1 125 ? 9.955 -2.752 -9.368 1.00 84.50 125 ASP A CA 1
ATOM 1033 C C . ASP A 1 125 ? 8.451 -2.446 -9.424 1.00 84.50 125 ASP A C 1
ATOM 1035 O O . ASP A 1 125 ? 7.736 -2.699 -8.453 1.00 84.50 125 ASP A O 1
ATOM 1039 N N . PHE A 1 126 ? 7.940 -2.048 -10.591 1.00 83.06 126 PHE A N 1
ATOM 1040 C CA . PHE A 1 126 ? 6.515 -1.797 -10.801 1.00 83.06 126 PHE A CA 1
ATOM 1041 C C . PHE A 1 126 ? 5.652 -3.025 -10.462 1.00 83.06 126 PHE A C 1
ATOM 1043 O O . PHE A 1 126 ? 4.682 -2.920 -9.704 1.00 83.06 126 PHE A O 1
ATOM 1050 N N . LYS A 1 127 ? 6.022 -4.219 -10.957 1.00 83.19 127 LYS A N 1
ATOM 1051 C CA . LYS A 1 127 ? 5.313 -5.477 -10.639 1.00 83.19 127 LYS A CA 1
ATOM 1052 C C . LYS A 1 127 ? 5.324 -5.783 -9.139 1.00 83.19 127 LYS A C 1
ATOM 1054 O O . LYS A 1 127 ? 4.302 -6.219 -8.597 1.00 83.19 127 LYS A O 1
ATOM 1059 N N . ASN A 1 128 ? 6.444 -5.536 -8.461 1.00 88.38 128 ASN A N 1
ATOM 1060 C CA . ASN A 1 128 ? 6.553 -5.721 -7.015 1.00 88.38 128 ASN A CA 1
ATOM 1061 C C . ASN A 1 128 ? 5.628 -4.754 -6.264 1.00 88.38 128 ASN A C 1
ATOM 1063 O O . ASN A 1 128 ? 4.834 -5.191 -5.430 1.00 88.38 128 ASN A O 1
ATOM 1067 N N . LYS A 1 129 ? 5.674 -3.457 -6.589 1.00 87.75 129 LYS A N 1
ATOM 1068 C CA . LYS A 1 129 ? 4.835 -2.435 -5.946 1.00 87.75 129 LYS A CA 1
ATOM 1069 C C . LYS A 1 129 ? 3.348 -2.662 -6.198 1.00 87.75 129 LYS A C 1
ATOM 1071 O O . LYS A 1 129 ? 2.559 -2.541 -5.264 1.00 87.75 129 LYS A O 1
ATOM 1076 N N . LYS A 1 130 ? 2.966 -3.099 -7.402 1.00 83.81 130 LYS A N 1
ATOM 1077 C CA . LYS A 1 130 ? 1.595 -3.534 -7.701 1.00 83.81 130 LYS A CA 1
ATOM 1078 C C . LYS A 1 130 ? 1.165 -4.715 -6.829 1.00 83.81 130 LYS A C 1
ATOM 1080 O O . LYS A 1 130 ? 0.059 -4.716 -6.300 1.00 83.81 130 LYS A O 1
ATOM 1085 N N . SER A 1 131 ? 2.021 -5.725 -6.688 1.00 85.75 131 SER A N 1
ATOM 1086 C CA . SER A 1 131 ? 1.701 -6.913 -5.887 1.00 85.75 131 SER A CA 1
ATOM 1087 C C . SER A 1 131 ? 1.451 -6.541 -4.426 1.00 85.75 131 SER A C 1
ATOM 1089 O O . SER A 1 131 ? 0.486 -7.014 -3.834 1.00 85.75 131 SER A O 1
ATOM 1091 N N . ILE A 1 132 ? 2.264 -5.632 -3.875 1.00 86.44 132 ILE A N 1
ATOM 1092 C CA . ILE A 1 132 ? 2.055 -5.081 -2.531 1.00 86.44 132 ILE A CA 1
ATOM 1093 C C . ILE A 1 132 ? 0.734 -4.307 -2.479 1.00 86.44 132 ILE A C 1
ATOM 1095 O O . ILE A 1 132 ? -0.081 -4.575 -1.604 1.00 86.44 132 ILE A O 1
ATOM 1099 N N . LEU A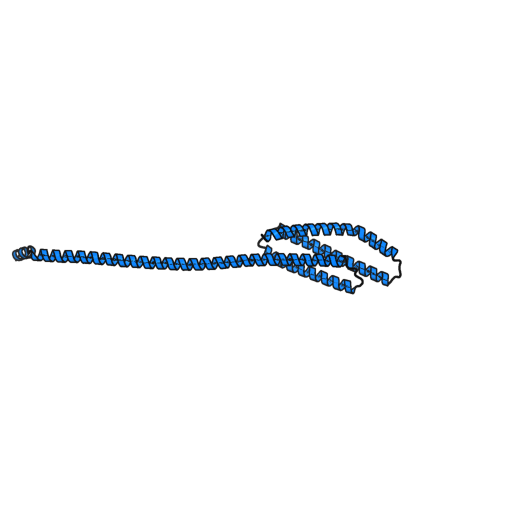 1 133 ? 0.475 -3.410 -3.433 1.00 84.00 133 LEU A N 1
ATOM 1100 C CA . LEU A 1 133 ? -0.779 -2.656 -3.501 1.00 84.00 133 LEU A CA 1
ATOM 1101 C C . LEU A 1 133 ? -2.009 -3.575 -3.512 1.00 84.00 133 LEU A C 1
ATOM 1103 O O . LEU A 1 133 ? -2.942 -3.352 -2.744 1.00 84.00 133 LEU A O 1
ATOM 1107 N N . ASN A 1 134 ? -1.980 -4.659 -4.285 1.00 82.06 134 ASN A N 1
ATOM 1108 C CA . ASN A 1 134 ? -3.065 -5.638 -4.332 1.00 82.06 134 ASN A CA 1
ATOM 1109 C C . ASN A 1 134 ? -3.358 -6.294 -2.970 1.00 82.06 134 ASN A C 1
ATOM 1111 O O . ASN A 1 134 ? -4.521 -6.575 -2.684 1.00 82.06 134 ASN A O 1
ATOM 1115 N N . LEU A 1 135 ? -2.350 -6.507 -2.113 1.00 82.44 135 LEU A N 1
ATOM 1116 C CA . LEU A 1 135 ? -2.561 -7.042 -0.759 1.00 82.44 135 LEU A CA 1
ATOM 1117 C C . LEU A 1 135 ? -3.360 -6.069 0.114 1.00 82.44 135 LEU A C 1
ATOM 1119 O O . LEU A 1 135 ? -4.234 -6.484 0.870 1.00 82.44 135 LEU A O 1
ATOM 1123 N N . TYR A 1 136 ? -3.087 -4.772 -0.018 1.00 77.00 136 TYR A N 1
ATOM 1124 C CA . TYR A 1 136 ? -3.752 -3.726 0.762 1.00 77.00 136 TYR A CA 1
ATOM 1125 C C . TYR A 1 136 ? -5.128 -3.336 0.210 1.00 77.00 136 TYR A C 1
ATOM 1127 O O . TYR A 1 136 ? -5.954 -2.794 0.948 1.00 77.00 136 TYR A O 1
ATOM 1135 N N . LEU A 1 137 ? -5.383 -3.627 -1.068 1.00 72.81 137 LEU A N 1
ATOM 1136 C CA . LEU A 1 137 ? -6.664 -3.393 -1.731 1.00 72.81 137 LEU A CA 1
ATOM 1137 C C . LEU A 1 137 ? -7.641 -4.570 -1.619 1.00 72.81 137 LEU A C 1
ATOM 1139 O O . LEU A 1 137 ? -8.803 -4.397 -1.953 1.00 72.81 137 LEU A O 1
ATOM 1143 N N . TYR A 1 138 ? -7.236 -5.738 -1.110 1.00 64.62 138 TYR A N 1
ATOM 1144 C CA . TYR A 1 138 ? -8.108 -6.922 -1.050 1.00 64.62 138 TYR A CA 1
ATOM 1145 C C . TYR A 1 138 ? -9.405 -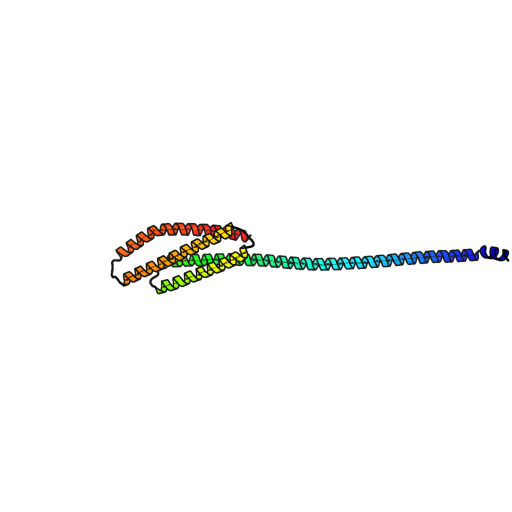6.705 -0.237 1.00 64.62 138 TYR A C 1
ATOM 1147 O O . TYR A 1 138 ? -10.438 -7.293 -0.540 1.00 64.62 138 TYR A O 1
ATOM 1155 N N . GLU A 1 139 ? -9.379 -5.822 0.769 1.00 58.62 139 GLU A N 1
ATOM 1156 C CA . GLU A 1 139 ? -10.568 -5.436 1.554 1.00 58.62 139 GLU A CA 1
ATOM 1157 C C . GLU A 1 139 ? -11.484 -4.435 0.832 1.00 58.62 139 GLU A C 1
ATOM 1159 O O . GLU A 1 139 ? -12.671 -4.336 1.141 1.00 58.62 139 GLU A O 1
ATOM 1164 N N . TYR A 1 140 ? -10.938 -3.677 -0.120 1.00 57.53 140 TYR A N 1
ATOM 1165 C CA . TYR A 1 140 ? -11.657 -2.699 -0.924 1.00 57.53 140 TYR A CA 1
ATOM 1166 C C . TYR A 1 140 ? -11.808 -3.280 -2.326 1.00 57.53 140 TYR A C 1
ATOM 1168 O O . TYR A 1 140 ? -10.972 -3.062 -3.200 1.00 57.53 140 TYR A O 1
ATOM 1176 N N . PHE A 1 141 ? -12.906 -3.997 -2.558 1.00 54.28 141 PHE A N 1
ATOM 1177 C CA . PHE A 1 141 ? -13.362 -4.387 -3.897 1.00 54.28 141 PHE A CA 1
ATOM 1178 C C . PHE A 1 141 ? -13.775 -3.152 -4.728 1.00 54.28 141 PHE A C 1
ATOM 1180 O O . PHE A 1 141 ? -14.865 -3.094 -5.295 1.00 54.28 141 PHE A O 1
ATOM 1187 N N . ASP A 1 142 ? -12.916 -2.136 -4.825 1.00 65.06 142 ASP A N 1
ATOM 1188 C CA . ASP A 1 142 ? -13.053 -1.112 -5.842 1.00 65.06 142 ASP A CA 1
ATOM 1189 C C . ASP A 1 142 ? -12.570 -1.715 -7.164 1.00 65.06 142 ASP A C 1
ATOM 1191 O O . ASP A 1 142 ? -11.414 -1.601 -7.582 1.00 65.06 142 ASP A O 1
ATOM 1195 N N . ILE A 1 143 ? -13.500 -2.422 -7.806 1.00 68.56 143 ILE A N 1
ATOM 1196 C CA . ILE A 1 143 ? -13.335 -3.039 -9.123 1.00 68.56 143 ILE A CA 1
ATOM 1197 C C . ILE A 1 143 ? -12.786 -2.010 -10.121 1.00 68.56 143 ILE A C 1
ATOM 1199 O O . ILE A 1 143 ? -12.005 -2.372 -11.002 1.00 68.56 143 ILE A O 1
ATOM 1203 N N . LYS A 1 144 ? -13.142 -0.726 -9.967 1.00 71.00 144 LYS A N 1
ATOM 1204 C CA . LYS A 1 144 ? -12.665 0.348 -10.836 1.00 71.00 144 LYS A CA 1
ATOM 1205 C C . LYS A 1 144 ? -11.178 0.624 -10.622 1.00 71.00 144 LYS A C 1
ATOM 1207 O O . LYS A 1 144 ? -10.456 0.750 -11.607 1.00 71.00 144 LYS A O 1
ATOM 1212 N N . LEU A 1 145 ? -10.708 0.660 -9.375 1.00 72.56 145 LEU A N 1
ATOM 1213 C CA . LEU A 1 145 ? -9.285 0.830 -9.067 1.00 72.56 145 LEU A CA 1
ATOM 1214 C C . LEU A 1 145 ? -8.452 -0.340 -9.598 1.00 72.56 145 LEU A C 1
ATOM 1216 O O . LEU A 1 145 ? -7.444 -0.124 -10.266 1.00 72.56 145 LEU A O 1
ATOM 1220 N N . ILE A 1 146 ? -8.889 -1.576 -9.341 1.00 74.06 146 ILE A N 1
ATOM 1221 C CA . ILE A 1 146 ? -8.186 -2.780 -9.810 1.00 74.06 146 ILE A CA 1
ATOM 1222 C C . ILE A 1 146 ? -8.112 -2.791 -11.339 1.00 74.06 146 ILE A C 1
ATOM 1224 O O . ILE A 1 146 ? -7.052 -3.060 -11.908 1.00 74.06 146 ILE A O 1
ATOM 1228 N N . LYS A 1 147 ? -9.224 -2.467 -12.009 1.00 78.12 147 LYS A N 1
ATOM 1229 C CA . LYS A 1 147 ? -9.281 -2.360 -13.468 1.00 78.12 147 LYS A CA 1
ATOM 1230 C C . LYS A 1 147 ? -8.305 -1.300 -13.986 1.00 78.12 147 LYS A C 1
ATOM 1232 O O . LYS A 1 147 ? -7.481 -1.625 -14.833 1.00 78.12 147 LYS A O 1
ATOM 1237 N N . CYS A 1 148 ? -8.321 -0.101 -13.406 1.00 75.06 148 CYS A N 1
ATOM 1238 C CA . CYS A 1 148 ? -7.430 0.992 -13.790 1.00 75.06 148 CYS A CA 1
ATOM 1239 C C . CYS A 1 148 ? -5.944 0.625 -13.598 1.00 75.06 148 CYS A C 1
ATOM 1241 O O . CYS A 1 148 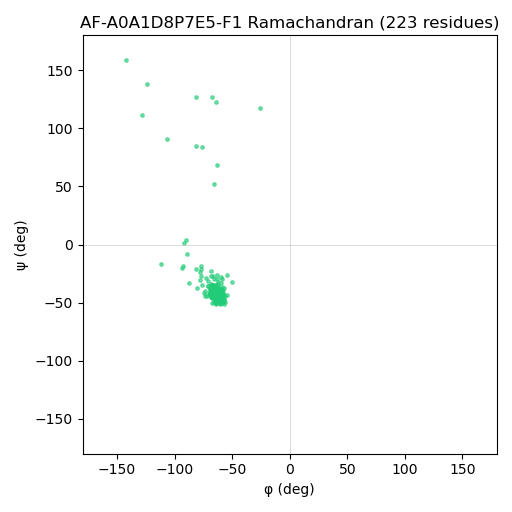? -5.137 0.816 -14.501 1.00 75.06 148 CYS A O 1
ATOM 1243 N N . ILE A 1 149 ? -5.575 -0.004 -12.474 1.00 76.50 149 ILE A N 1
ATOM 1244 C CA . ILE A 1 149 ? -4.202 -0.490 -12.229 1.00 76.50 149 ILE A CA 1
ATOM 1245 C C . ILE A 1 149 ? -3.781 -1.541 -13.269 1.00 76.50 149 ILE A C 1
ATOM 1247 O O . ILE A 1 149 ? -2.622 -1.573 -13.692 1.00 76.50 149 ILE A O 1
ATOM 1251 N N . ASN A 1 150 ? -4.692 -2.432 -13.666 1.00 80.44 150 ASN A N 1
ATOM 1252 C CA . ASN A 1 150 ? -4.416 -3.442 -14.688 1.00 80.44 150 ASN A CA 1
ATOM 1253 C C . ASN A 1 150 ? -4.223 -2.813 -16.074 1.00 80.44 150 ASN A C 1
ATOM 1255 O O . ASN A 1 150 ? -3.277 -3.182 -16.763 1.00 80.44 150 ASN A O 1
ATOM 1259 N N . GLU A 1 151 ? -5.070 -1.859 -16.458 1.00 80.06 151 GLU A N 1
ATOM 1260 C CA . GLU A 1 151 ? -4.965 -1.132 -17.732 1.00 80.06 151 GLU A CA 1
ATOM 1261 C C . GLU A 1 151 ? -3.660 -0.335 -17.808 1.00 80.06 151 GLU A C 1
ATOM 1263 O O . GLU A 1 151 ? -2.904 -0.458 -18.769 1.00 80.06 151 GLU A O 1
ATOM 1268 N N . VAL A 1 152 ? -3.323 0.377 -16.732 1.00 75.69 152 VAL A N 1
ATOM 1269 C CA . VAL A 1 152 ? -2.043 1.076 -16.594 1.00 75.69 152 VAL A CA 1
ATOM 1270 C C . VAL A 1 152 ? -0.865 0.110 -16.725 1.00 75.69 152 VAL A C 1
ATOM 1272 O O . VAL A 1 152 ? 0.096 0.426 -17.416 1.00 75.69 152 VAL A O 1
ATOM 1275 N N . GLN A 1 153 ? -0.923 -1.086 -16.123 1.00 77.31 153 GLN A N 1
ATOM 1276 C CA . GLN A 1 153 ? 0.134 -2.086 -16.309 1.00 77.31 153 GLN A CA 1
ATOM 1277 C C . GLN A 1 153 ? 0.287 -2.494 -17.777 1.00 77.31 153 GLN A C 1
ATOM 1279 O O . GLN A 1 153 ? 1.418 -2.648 -18.234 1.00 77.31 153 GLN A O 1
ATOM 1284 N N . ILE A 1 154 ? -0.814 -2.742 -18.485 1.00 77.62 154 ILE A N 1
ATOM 1285 C CA . ILE A 1 154 ? -0.764 -3.178 -19.885 1.00 77.62 154 ILE A CA 1
ATOM 1286 C C . ILE A 1 154 ? -0.057 -2.110 -20.720 1.00 77.62 154 ILE A C 1
ATOM 1288 O O . ILE A 1 154 ? 0.941 -2.418 -21.368 1.00 77.62 154 ILE A O 1
ATOM 1292 N N . LEU A 1 155 ? -0.476 -0.850 -20.587 1.00 72.19 155 LEU A N 1
ATOM 1293 C CA . LEU A 1 155 ? 0.138 0.276 -21.294 1.00 72.19 155 LEU A CA 1
ATOM 1294 C C . LEU A 1 155 ? 1.610 0.467 -20.928 1.00 72.19 155 LEU A C 1
ATOM 1296 O O . LEU A 1 155 ? 2.440 0.761 -21.789 1.00 72.19 155 LEU A O 1
ATOM 1300 N N . VAL A 1 156 ? 1.958 0.243 -19.658 1.00 72.38 156 VAL A N 1
ATOM 1301 C CA . VAL A 1 156 ? 3.349 0.227 -19.203 1.00 72.38 156 VAL A CA 1
ATOM 1302 C C . VAL A 1 156 ? 4.130 -0.866 -19.958 1.00 72.38 156 VAL A C 1
ATOM 1304 O O . VAL A 1 156 ? 5.168 -0.627 -20.571 1.00 72.38 156 VAL A O 1
ATOM 1307 N N . MET A 1 157 ? 3.624 -2.093 -20.009 1.00 73.44 157 MET A N 1
ATOM 1308 C CA . MET A 1 157 ? 4.325 -3.181 -20.700 1.00 73.44 157 MET A CA 1
ATOM 1309 C C . MET A 1 157 ? 4.449 -2.932 -22.214 1.00 73.44 157 MET A C 1
ATOM 1311 O O . MET A 1 157 ? 5.508 -3.199 -22.788 1.00 73.44 157 MET A O 1
ATOM 1315 N N . GLU A 1 158 ? 3.424 -2.357 -22.842 1.00 74.25 158 GLU A N 1
ATOM 1316 C CA . GLU A 1 158 ? 3.411 -2.016 -24.269 1.00 74.25 158 GLU A CA 1
ATOM 1317 C C . GLU A 1 158 ? 4.396 -0.891 -24.615 1.00 74.25 158 GLU A C 1
ATOM 1319 O O . GLU A 1 158 ? 5.246 -1.074 -25.494 1.00 74.25 158 GLU A O 1
ATOM 1324 N N . LYS A 1 159 ? 4.364 0.233 -23.883 1.00 72.62 159 LYS A N 1
ATOM 1325 C CA . LYS A 1 159 ? 5.300 1.357 -24.083 1.00 72.62 159 LYS A CA 1
ATOM 1326 C C . LYS A 1 159 ? 6.746 0.895 -23.829 1.00 72.62 159 LYS A C 1
ATOM 1328 O O . LYS A 1 159 ? 7.641 1.217 -24.609 1.00 72.62 159 LYS A O 1
ATOM 1333 N N . GLY A 1 160 ? 6.981 0.039 -22.829 1.00 70.75 160 GLY A N 1
ATOM 1334 C CA . GLY A 1 160 ? 8.298 -0.556 -22.566 1.00 70.75 160 GLY A CA 1
ATOM 1335 C C . GLY A 1 160 ? 8.804 -1.496 -23.672 1.00 70.75 160 GLY A C 1
ATOM 1336 O O . GLY A 1 160 ? 9.978 -1.432 -24.048 1.00 70.75 160 GLY A O 1
ATOM 1337 N N . TYR A 1 161 ? 7.941 -2.361 -24.217 1.00 73.38 161 TYR A N 1
ATOM 1338 C CA . TYR A 1 161 ? 8.287 -3.241 -25.342 1.00 73.38 161 TYR A CA 1
ATOM 1339 C C . TYR A 1 161 ? 8.635 -2.433 -26.595 1.00 73.38 161 TYR A C 1
ATOM 1341 O O . TYR A 1 161 ? 9.652 -2.688 -27.249 1.00 73.38 161 TYR A O 1
ATOM 1349 N N . PHE A 1 162 ? 7.828 -1.415 -26.887 1.00 71.19 162 PHE A N 1
ATOM 1350 C CA . PHE A 1 162 ? 8.042 -0.533 -28.021 1.00 71.19 162 PHE A CA 1
ATOM 1351 C C . PHE A 1 162 ? 9.410 0.159 -27.953 1.00 71.19 162 PHE A C 1
ATOM 1353 O O . PHE A 1 162 ? 10.187 0.075 -28.908 1.00 71.19 162 PHE A O 1
ATOM 1360 N N . VAL A 1 163 ? 9.760 0.742 -26.804 1.00 68.56 163 VAL A N 1
ATOM 1361 C CA . VAL A 1 163 ? 11.068 1.379 -26.581 1.00 68.56 163 VAL A CA 1
ATOM 1362 C C . VAL A 1 163 ? 12.221 0.400 -26.815 1.00 68.56 163 VAL A C 1
ATOM 1364 O O . VAL A 1 163 ? 13.165 0.720 -27.540 1.00 68.56 163 VAL A O 1
ATOM 1367 N N . LYS A 1 164 ? 12.136 -0.819 -26.260 1.00 68.50 164 LYS A N 1
ATOM 1368 C CA . LYS A 1 164 ? 13.158 -1.864 -26.456 1.00 68.50 164 LYS A CA 1
ATOM 1369 C C . LYS A 1 164 ? 13.335 -2.209 -27.940 1.00 68.50 164 LYS A C 1
ATOM 1371 O O . LYS A 1 164 ? 14.469 -2.378 -28.389 1.00 68.50 164 LYS A O 1
ATOM 1376 N N . SER A 1 165 ? 12.236 -2.286 -28.695 1.00 70.19 165 SER A N 1
ATOM 1377 C CA . SER A 1 165 ? 12.268 -2.576 -30.133 1.00 70.19 165 SER A CA 1
ATOM 1378 C C . SER A 1 165 ? 12.912 -1.447 -30.948 1.00 70.19 165 SER A C 1
ATOM 1380 O O . SER A 1 165 ? 13.795 -1.714 -31.764 1.00 70.19 165 SER A O 1
ATOM 1382 N N . LYS A 1 166 ? 12.558 -0.182 -30.668 1.00 67.69 166 LYS A N 1
ATOM 1383 C CA . LYS A 1 166 ? 13.096 0.987 -31.377 1.00 67.69 166 LYS A CA 1
ATOM 1384 C C . LYS A 1 166 ? 14.589 1.158 -31.121 1.00 67.69 166 LYS A C 1
ATOM 1386 O O . LYS A 1 166 ? 15.354 1.380 -32.055 1.00 67.69 166 LYS A O 1
ATOM 1391 N N . ALA A 1 167 ? 15.007 0.998 -29.870 1.00 64.56 167 ALA A N 1
ATOM 1392 C CA . ALA A 1 167 ? 16.404 1.108 -29.484 1.00 64.56 167 ALA A CA 1
ATOM 1393 C C . ALA A 1 167 ? 17.282 0.062 -30.207 1.00 64.56 167 ALA A C 1
ATOM 1395 O O . ALA A 1 167 ? 18.371 0.384 -30.681 1.00 64.56 167 ALA A O 1
ATOM 1396 N N . ALA A 1 168 ? 16.790 -1.174 -30.366 1.00 65.69 168 ALA A N 1
ATOM 1397 C CA . ALA A 1 168 ? 17.496 -2.221 -31.108 1.00 65.69 168 ALA A CA 1
ATOM 1398 C C . ALA A 1 168 ? 17.616 -1.918 -32.614 1.00 65.69 168 ALA A C 1
ATOM 1400 O O . ALA A 1 168 ? 18.631 -2.234 -33.238 1.00 65.69 168 ALA A O 1
ATOM 1401 N N . GLU A 1 169 ? 16.597 -1.292 -33.202 1.00 66.81 169 GLU A N 1
ATOM 1402 C CA . GLU A 1 169 ? 16.559 -0.933 -34.621 1.00 66.81 169 GLU A CA 1
ATOM 1403 C C . GLU A 1 169 ? 17.472 0.259 -34.960 1.00 66.81 169 GLU A C 1
ATOM 1405 O O . GLU A 1 169 ? 18.186 0.219 -35.966 1.00 66.81 169 GLU A O 1
ATOM 1410 N N . VAL A 1 170 ? 17.518 1.278 -34.091 1.00 64.81 170 VAL A N 1
ATOM 1411 C CA . VAL A 1 170 ? 18.417 2.442 -34.228 1.00 64.81 170 VAL A CA 1
ATOM 1412 C C . VAL A 1 170 ? 19.879 2.001 -34.192 1.00 64.81 170 VAL A C 1
ATOM 1414 O O . VAL A 1 170 ? 20.636 2.336 -35.100 1.00 64.81 170 VAL A O 1
ATOM 1417 N N . VAL A 1 171 ? 20.257 1.162 -33.223 1.00 63.91 171 VAL A N 1
ATOM 1418 C CA . VAL A 1 171 ? 21.630 0.639 -33.117 1.00 63.91 171 VAL A CA 1
ATOM 1419 C C . VAL A 1 171 ? 22.002 -0.246 -34.310 1.00 63.91 171 VAL A C 1
ATOM 1421 O O . VAL A 1 171 ? 23.123 -0.196 -34.807 1.00 63.91 171 VAL A O 1
ATOM 1424 N N . LYS A 1 172 ? 21.067 -1.056 -34.820 1.00 67.31 172 LYS A N 1
ATOM 1425 C CA . LYS A 1 172 ? 21.309 -1.871 -36.022 1.00 67.31 172 LYS A CA 1
ATOM 1426 C C . LYS A 1 172 ? 21.548 -1.004 -37.262 1.00 67.31 172 LYS A C 1
ATOM 1428 O O . LYS A 1 172 ? 22.340 -1.384 -38.122 1.00 67.31 172 LYS A O 1
ATOM 1433 N N . SER A 1 173 ? 20.859 0.129 -37.356 1.00 65.50 173 SER A N 1
ATOM 1434 C CA . SER A 1 173 ? 20.990 1.072 -38.468 1.00 65.50 173 SER A CA 1
ATOM 1435 C C . SER A 1 173 ? 22.289 1.876 -38.374 1.00 65.50 173 SER A C 1
ATOM 1437 O O . SER A 1 173 ? 22.991 1.988 -39.375 1.00 65.50 173 SER A O 1
ATOM 1439 N N . SER A 1 174 ? 22.677 2.333 -37.176 1.00 61.09 174 SER A N 1
ATOM 1440 C CA . SE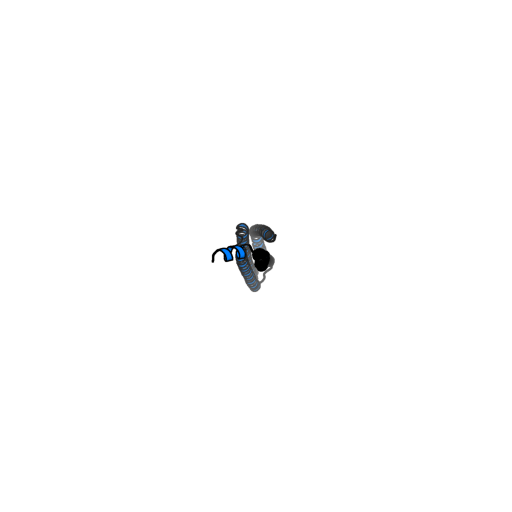R A 1 174 ? 23.955 3.025 -36.958 1.00 61.09 174 SER A CA 1
ATOM 1441 C C . SER A 1 174 ? 25.166 2.116 -37.205 1.00 61.09 174 SER A C 1
ATOM 1443 O O . SER A 1 174 ? 26.110 2.530 -37.868 1.00 61.09 174 SER A O 1
ATOM 1445 N N . LEU A 1 175 ? 25.105 0.847 -36.783 1.00 61.03 175 LEU A N 1
ATOM 1446 C CA . LEU A 1 175 ? 26.160 -0.141 -37.054 1.00 61.03 175 LEU A CA 1
ATOM 1447 C C . LEU A 1 175 ? 26.262 -0.517 -38.541 1.00 61.03 175 LEU A C 1
ATOM 1449 O O . LEU A 1 175 ? 27.355 -0.767 -39.041 1.00 61.03 175 LEU A O 1
ATOM 1453 N N . LYS A 1 176 ? 25.136 -0.573 -39.270 1.00 61.38 176 LYS A N 1
ATOM 1454 C CA . LYS A 1 176 ? 25.154 -0.788 -40.727 1.00 61.38 176 LYS A CA 1
ATOM 1455 C C . LYS A 1 176 ? 25.807 0.381 -41.464 1.00 61.38 176 LYS A C 1
ATOM 1457 O O . LYS A 1 176 ? 26.549 0.132 -42.402 1.00 61.38 176 LYS A O 1
ATOM 1462 N N . LEU A 1 177 ? 25.563 1.614 -41.025 1.00 53.47 177 LEU A N 1
ATOM 1463 C CA . LEU A 1 177 ? 26.171 2.822 -41.591 1.00 53.47 177 LEU A CA 1
ATOM 1464 C C . LEU A 1 177 ? 27.678 2.916 -41.317 1.00 53.47 177 LEU A C 1
ATOM 1466 O O . LEU A 1 177 ? 28.422 3.326 -42.197 1.00 53.47 177 LEU A O 1
ATOM 1470 N N . GLU A 1 178 ? 28.152 2.481 -40.147 1.00 55.31 178 GLU A N 1
ATOM 1471 C CA . GLU A 1 178 ? 29.599 2.354 -39.891 1.00 55.31 178 GLU A CA 1
ATOM 1472 C C . GLU A 1 178 ? 30.271 1.318 -40.812 1.00 55.31 178 GLU A C 1
ATOM 1474 O O . GLU A 1 178 ? 31.464 1.417 -41.089 1.00 55.31 178 GLU A O 1
ATOM 1479 N N . LEU A 1 179 ? 29.509 0.329 -41.297 1.00 52.47 179 LEU A N 1
ATOM 1480 C CA . LEU A 1 179 ? 29.988 -0.742 -42.178 1.00 52.47 179 LEU A CA 1
ATOM 1481 C C . LEU A 1 179 ? 29.810 -0.451 -43.679 1.00 52.47 179 LEU A C 1
ATOM 1483 O O . LEU A 1 179 ? 30.475 -1.090 -44.494 1.00 52.47 179 LEU A O 1
ATOM 1487 N N . SER A 1 180 ? 28.927 0.473 -44.063 1.00 49.03 180 SER A N 1
ATOM 1488 C CA . SER A 1 180 ? 28.697 0.872 -45.454 1.00 49.03 180 SER A CA 1
ATOM 1489 C C . SER A 1 180 ? 28.791 2.389 -45.582 1.00 49.03 180 SER A C 1
ATOM 1491 O O . SER A 1 180 ? 27.904 3.088 -45.101 1.00 49.03 180 SER A O 1
ATOM 1493 N N . GLU A 1 181 ? 29.822 2.897 -46.262 1.00 52.69 181 GLU A N 1
ATOM 1494 C CA . GLU A 1 181 ? 29.963 4.309 -46.657 1.00 52.69 181 GLU A CA 1
ATOM 1495 C C . GLU A 1 181 ? 28.836 4.738 -47.630 1.00 52.69 181 GLU A C 1
ATOM 1497 O O . GLU A 1 181 ? 29.072 4.945 -48.819 1.00 52.69 181 GLU A O 1
ATOM 1502 N N . ILE A 1 182 ? 27.581 4.815 -47.171 1.00 54.00 182 ILE A N 1
ATOM 1503 C CA . ILE A 1 182 ? 26.414 5.114 -48.013 1.00 54.00 182 ILE A CA 1
ATOM 1504 C C . ILE A 1 182 ? 25.633 6.328 -47.501 1.00 54.00 182 ILE A C 1
ATOM 1506 O O . ILE A 1 182 ? 25.402 6.522 -46.310 1.00 54.00 182 ILE A O 1
ATOM 1510 N N . ASN A 1 183 ? 25.260 7.118 -48.508 1.00 57.25 183 ASN A N 1
ATOM 1511 C CA . ASN A 1 183 ? 24.502 8.358 -48.583 1.00 57.25 183 ASN A CA 1
ATOM 1512 C C . ASN A 1 183 ? 23.500 8.637 -47.440 1.00 57.25 183 ASN A C 1
ATOM 1514 O O . ASN A 1 183 ? 22.488 7.958 -47.274 1.00 57.25 183 ASN A O 1
ATOM 1518 N N . ILE A 1 184 ? 23.764 9.730 -46.722 1.00 54.12 184 ILE A N 1
ATOM 1519 C CA . ILE A 1 184 ? 22.998 10.251 -45.579 1.00 54.12 184 ILE A CA 1
ATOM 1520 C C . ILE A 1 184 ? 21.535 10.582 -45.950 1.00 54.12 184 ILE A C 1
ATOM 1522 O O . ILE A 1 184 ? 20.647 10.464 -45.104 1.00 54.12 184 ILE A O 1
ATOM 1526 N N . ASP A 1 185 ? 21.255 10.932 -47.208 1.00 51.03 185 ASP A N 1
ATOM 1527 C CA . ASP A 1 185 ? 19.913 11.341 -47.651 1.00 51.03 185 ASP A CA 1
ATOM 1528 C C . ASP A 1 185 ? 18.912 10.174 -47.731 1.00 51.03 185 ASP A C 1
ATOM 1530 O O . ASP A 1 185 ? 17.710 10.357 -47.526 1.00 51.03 185 ASP A O 1
ATOM 1534 N N . GLU A 1 186 ? 19.391 8.955 -47.984 1.00 51.75 186 GLU A N 1
ATOM 1535 C CA . GLU A 1 186 ? 18.547 7.753 -48.008 1.00 51.75 186 GLU A CA 1
ATOM 1536 C C . GLU A 1 186 ? 18.192 7.299 -46.581 1.00 51.75 186 GLU A C 1
ATOM 1538 O O . GLU A 1 186 ? 17.062 6.888 -46.315 1.00 51.75 186 GLU A O 1
ATOM 1543 N N . TYR A 1 187 ? 19.121 7.476 -45.632 1.00 48.53 187 TYR A N 1
ATOM 1544 C CA . TYR A 1 187 ? 18.885 7.246 -44.205 1.00 48.53 187 TYR A CA 1
ATOM 1545 C C . TYR A 1 187 ? 17.827 8.197 -43.636 1.00 48.53 187 TYR A C 1
ATOM 1547 O O . TYR A 1 187 ? 16.897 7.738 -42.971 1.00 48.53 187 TYR A O 1
ATOM 1555 N N . ASN A 1 188 ? 17.930 9.497 -43.929 1.00 45.91 188 ASN A N 1
ATOM 1556 C CA . ASN A 1 188 ? 16.981 10.489 -43.419 1.00 45.91 188 ASN A CA 1
ATOM 1557 C C . ASN A 1 188 ? 15.559 10.236 -43.942 1.00 45.91 188 ASN A C 1
ATOM 1559 O O . ASN A 1 188 ? 14.623 10.243 -43.155 1.00 45.91 188 ASN A O 1
ATOM 1563 N N . ASN A 1 189 ? 15.389 9.879 -45.220 1.00 53.06 189 ASN A N 1
ATOM 1564 C CA . ASN A 1 189 ? 14.061 9.591 -45.781 1.00 53.06 189 ASN A CA 1
ATOM 1565 C C . ASN A 1 189 ? 13.395 8.337 -45.186 1.00 53.06 189 ASN A C 1
ATOM 1567 O O . ASN A 1 189 ? 12.189 8.338 -44.933 1.00 53.06 189 ASN A O 1
ATOM 1571 N N . VAL A 1 190 ? 14.159 7.264 -44.940 1.00 50.12 190 VAL A N 1
ATOM 1572 C CA . VAL A 1 190 ? 13.630 6.057 -44.276 1.00 50.12 190 VAL A CA 1
ATOM 1573 C C . VAL A 1 190 ? 13.289 6.351 -42.815 1.00 50.12 190 VAL A C 1
ATOM 1575 O O . VAL A 1 190 ? 12.281 5.854 -42.312 1.00 50.12 190 VAL A O 1
ATOM 1578 N N . LEU A 1 191 ? 14.105 7.162 -42.137 1.00 44.28 191 LEU A N 1
ATOM 1579 C CA . LEU A 1 191 ? 13.868 7.570 -40.758 1.00 44.28 191 LEU A CA 1
ATOM 1580 C C . LEU A 1 191 ? 12.621 8.464 -40.649 1.00 44.28 191 LEU A C 1
ATOM 1582 O O . LEU A 1 191 ? 11.772 8.188 -39.803 1.00 44.28 191 LEU A O 1
ATOM 1586 N N . ASP A 1 192 ? 12.471 9.456 -41.528 1.00 41.78 192 ASP A N 1
ATOM 1587 C CA . ASP A 1 192 ? 11.378 10.437 -41.522 1.00 41.78 192 ASP A CA 1
ATOM 1588 C C . ASP A 1 192 ? 10.018 9.795 -41.843 1.00 41.78 192 ASP A C 1
ATOM 1590 O O . ASP A 1 192 ? 9.061 9.980 -41.087 1.00 41.78 192 ASP A O 1
ATOM 1594 N N . GLY A 1 193 ? 9.936 8.941 -42.872 1.00 46.06 193 GLY A N 1
ATOM 1595 C CA . GLY A 1 193 ? 8.696 8.220 -43.202 1.00 46.06 193 GLY A CA 1
ATOM 1596 C C . GLY A 1 193 ? 8.235 7.261 -42.093 1.00 46.06 193 GLY A C 1
ATOM 1597 O O . GLY A 1 193 ? 7.040 7.121 -41.832 1.00 46.06 193 GLY A O 1
ATOM 1598 N N . TYR A 1 194 ? 9.176 6.645 -41.367 1.00 43.25 194 TYR A N 1
ATOM 1599 C CA . TYR A 1 194 ? 8.863 5.793 -40.212 1.00 43.25 194 TYR A CA 1
ATOM 1600 C C . TYR A 1 194 ? 8.514 6.579 -38.945 1.00 43.25 194 TYR A C 1
ATOM 1602 O O . TYR A 1 194 ? 7.765 6.080 -38.097 1.00 43.25 194 TYR A O 1
ATOM 1610 N N . ILE A 1 195 ? 9.090 7.772 -38.776 1.00 41.50 195 ILE A N 1
ATOM 1611 C CA . ILE A 1 195 ? 8.753 8.689 -37.688 1.00 41.50 195 ILE A CA 1
ATOM 1612 C C . ILE A 1 195 ? 7.292 9.129 -37.839 1.00 41.50 195 ILE A C 1
ATOM 1614 O O . ILE A 1 195 ? 6.568 9.100 -36.849 1.00 41.50 195 ILE A O 1
ATOM 1618 N N . GLU A 1 196 ? 6.816 9.435 -39.048 1.00 44.75 196 GLU A N 1
ATOM 1619 C CA . GLU A 1 196 ? 5.429 9.867 -39.281 1.00 44.75 196 GLU A CA 1
ATOM 1620 C C . GLU A 1 196 ? 4.378 8.780 -38.980 1.00 44.75 196 GLU A C 1
ATOM 1622 O O . GLU A 1 196 ? 3.444 9.034 -38.216 1.00 44.75 196 GLU A O 1
ATOM 1627 N N . GLU A 1 197 ? 4.538 7.555 -39.493 1.00 44.50 197 GLU A N 1
ATOM 1628 C CA . GLU A 1 197 ? 3.521 6.494 -39.363 1.00 44.50 197 GLU A CA 1
ATOM 1629 C C . GLU A 1 197 ? 3.408 5.944 -37.922 1.00 44.50 197 GLU A C 1
ATOM 1631 O O . GLU A 1 197 ? 2.322 5.601 -37.448 1.00 44.50 197 GLU A O 1
ATOM 1636 N N . LYS A 1 198 ? 4.519 5.928 -37.166 1.00 47.78 198 LYS A N 1
ATOM 1637 C CA . LYS A 1 198 ? 4.542 5.499 -35.753 1.00 47.78 198 LYS A CA 1
ATOM 1638 C C . LYS A 1 198 ? 4.359 6.637 -34.745 1.00 47.78 198 LYS A C 1
ATOM 1640 O O . LYS A 1 198 ? 3.977 6.348 -33.609 1.00 47.78 198 LYS A O 1
ATOM 1645 N N . ASN A 1 199 ? 4.557 7.905 -35.121 1.00 45.47 199 ASN A N 1
ATOM 1646 C CA . ASN A 1 199 ? 4.194 9.048 -34.271 1.00 45.47 199 ASN A CA 1
ATOM 1647 C C . ASN A 1 199 ? 2.688 9.099 -34.001 1.00 45.47 199 ASN A C 1
ATOM 1649 O O . ASN A 1 199 ? 2.290 9.484 -32.905 1.00 45.47 199 ASN A O 1
ATOM 1653 N N . VAL A 1 200 ? 1.849 8.657 -34.942 1.00 46.91 200 VAL A N 1
ATOM 1654 C CA . VAL A 1 200 ? 0.393 8.574 -34.741 1.00 46.91 200 VAL A CA 1
ATOM 1655 C C . VAL A 1 200 ? 0.044 7.558 -33.644 1.00 46.91 200 VAL A C 1
ATOM 1657 O O . VAL A 1 200 ? -0.681 7.897 -32.709 1.00 46.91 200 VAL A O 1
ATOM 1660 N N . PHE A 1 201 ? 0.645 6.361 -33.683 1.00 47.34 201 PHE A N 1
ATOM 1661 C CA . PHE A 1 201 ? 0.480 5.333 -32.643 1.00 47.34 201 PHE A CA 1
ATOM 1662 C C . PHE A 1 201 ? 1.023 5.795 -31.278 1.00 47.34 201 PHE A C 1
ATOM 1664 O O . PHE A 1 201 ? 0.416 5.548 -30.238 1.00 47.34 201 PHE A O 1
ATOM 1671 N N . ASN A 1 202 ? 2.142 6.525 -31.278 1.00 57.72 202 ASN A N 1
ATOM 1672 C CA . ASN A 1 202 ? 2.757 7.078 -30.072 1.00 57.72 202 ASN A CA 1
ATOM 1673 C C . ASN A 1 202 ? 1.877 8.156 -29.411 1.00 57.72 202 ASN A C 1
ATOM 1675 O O . ASN A 1 202 ? 1.674 8.141 -28.200 1.00 57.72 202 ASN A O 1
ATOM 1679 N N . VAL A 1 203 ? 1.299 9.067 -30.199 1.00 59.94 203 VAL A N 1
ATOM 1680 C CA . VAL A 1 203 ? 0.434 10.139 -29.681 1.00 59.94 203 VAL A CA 1
ATOM 1681 C C . VAL A 1 203 ? -0.845 9.577 -29.058 1.00 59.94 203 VAL A C 1
ATOM 1683 O O . VAL A 1 203 ? -1.296 10.097 -28.038 1.00 59.94 203 VAL A O 1
ATOM 1686 N N . GLU A 1 204 ? -1.433 8.532 -29.639 1.00 65.50 204 GLU A N 1
ATOM 1687 C CA . GLU A 1 204 ? -2.650 7.911 -29.108 1.00 65.50 204 GLU A CA 1
ATOM 1688 C C . GLU A 1 204 ? -2.374 7.123 -27.817 1.00 65.50 204 GLU A C 1
ATOM 1690 O O . GLU A 1 204 ? -3.056 7.345 -26.815 1.00 65.50 204 GLU A O 1
ATOM 1695 N N . LEU A 1 205 ? -1.291 6.336 -27.781 1.00 63.44 205 LEU A N 1
ATOM 1696 C CA . LEU A 1 205 ? -0.871 5.587 -26.591 1.00 63.44 205 LEU A CA 1
ATOM 1697 C C . LEU A 1 205 ? -0.459 6.515 -25.429 1.00 63.44 205 LEU A C 1
ATOM 1699 O O . LEU A 1 205 ? -0.817 6.271 -24.276 1.00 63.44 205 LEU A O 1
ATOM 1703 N N . ILE A 1 206 ? 0.247 7.618 -25.719 1.00 64.62 206 ILE A N 1
ATOM 1704 C CA . ILE A 1 206 ? 0.598 8.646 -24.723 1.00 64.62 206 ILE A CA 1
ATOM 1705 C C . ILE A 1 206 ? -0.664 9.319 -24.173 1.00 64.62 206 ILE A C 1
ATOM 1707 O O . ILE A 1 206 ? -0.770 9.521 -22.960 1.00 64.62 206 ILE A O 1
ATOM 1711 N N . LYS A 1 207 ? -1.633 9.664 -25.032 1.00 70.38 207 LYS A N 1
ATOM 1712 C CA . LYS A 1 207 ? -2.903 10.270 -24.597 1.00 70.38 207 LYS A CA 1
ATOM 1713 C C . LYS A 1 207 ? -3.701 9.324 -23.704 1.00 70.38 207 LYS A C 1
ATOM 1715 O O . LYS A 1 207 ? -4.204 9.758 -22.668 1.00 70.38 207 LYS A O 1
ATOM 1720 N N . GLU A 1 208 ? -3.797 8.052 -24.080 1.00 70.12 208 GLU A N 1
ATOM 1721 C CA . GLU A 1 208 ? -4.520 7.041 -23.308 1.00 70.12 208 GLU A CA 1
ATOM 1722 C C . GLU A 1 208 ? -3.856 6.788 -21.949 1.00 70.12 208 GLU A C 1
ATOM 1724 O O . GLU A 1 208 ? -4.528 6.821 -20.915 1.00 70.12 208 GLU A O 1
ATOM 1729 N N . PHE A 1 209 ? -2.526 6.658 -21.926 1.00 66.62 209 PHE A N 1
ATOM 1730 C CA . PHE A 1 209 ? -1.763 6.533 -20.689 1.00 66.62 209 PHE A CA 1
ATOM 1731 C C . PHE A 1 209 ? -1.924 7.759 -19.782 1.00 66.62 209 PHE A C 1
ATOM 1733 O O . PHE A 1 209 ? -2.170 7.607 -18.586 1.00 66.62 209 PHE A O 1
ATOM 1740 N N . THR A 1 210 ? -1.851 8.972 -20.340 1.00 72.31 210 THR A N 1
ATOM 1741 C CA . THR A 1 210 ? -2.033 10.224 -19.582 1.00 72.31 210 THR A CA 1
ATOM 1742 C C . THR A 1 210 ? -3.422 10.283 -18.949 1.00 72.31 210 THR A C 1
ATOM 1744 O O . THR A 1 210 ? -3.545 10.539 -17.751 1.00 72.31 210 THR A O 1
ATOM 1747 N N . LYS A 1 211 ? -4.468 9.955 -19.715 1.00 76.75 211 LYS A N 1
ATOM 1748 C CA . LYS A 1 211 ? -5.848 9.911 -19.220 1.00 76.75 211 LYS A CA 1
ATOM 1749 C C . LYS A 1 211 ? -6.019 8.892 -18.089 1.00 76.75 211 LYS A C 1
ATOM 1751 O O . LYS A 1 211 ? -6.589 9.213 -17.050 1.00 76.75 211 LYS A O 1
ATOM 1756 N N . LEU A 1 212 ? -5.511 7.671 -18.260 1.00 71.50 212 LEU A N 1
ATOM 1757 C CA . LEU A 1 212 ? -5.604 6.627 -17.234 1.00 71.50 212 LEU A CA 1
ATOM 1758 C C . LEU A 1 212 ? -4.796 6.970 -15.980 1.00 71.50 212 LEU A C 1
ATOM 1760 O O . LEU A 1 212 ? -5.232 6.679 -14.868 1.00 71.50 212 LEU A O 1
ATOM 1764 N N . LYS A 1 213 ? -3.652 7.637 -16.140 1.00 72.88 213 LYS A N 1
ATOM 1765 C CA . LYS A 1 213 ? -2.842 8.165 -15.039 1.00 72.88 213 LYS A CA 1
ATOM 1766 C C . LYS A 1 213 ? -3.615 9.220 -14.241 1.00 72.88 213 LYS A C 1
ATOM 1768 O O . LYS A 1 213 ? -3.623 9.161 -13.012 1.00 72.88 213 LYS A O 1
ATOM 1773 N N . GLU A 1 214 ? -4.320 10.131 -14.909 1.00 77.56 214 GLU A N 1
ATOM 1774 C CA . GLU A 1 214 ? -5.205 11.110 -14.261 1.00 77.56 214 GLU A CA 1
ATOM 1775 C C . GLU A 1 214 ? -6.395 10.444 -13.553 1.00 77.56 214 GLU A C 1
ATOM 1777 O O . GLU A 1 214 ? -6.694 10.770 -12.401 1.00 77.56 214 GLU A O 1
ATOM 1782 N N . GLU A 1 215 ? -7.051 9.473 -14.193 1.00 74.69 215 GLU A N 1
ATOM 1783 C CA . GLU A 1 215 ? -8.147 8.715 -13.581 1.00 74.69 215 GLU A CA 1
ATOM 1784 C C . GLU A 1 215 ? -7.683 7.951 -12.333 1.00 74.69 215 GLU A C 1
ATOM 1786 O O . GLU A 1 215 ? -8.341 8.012 -11.289 1.00 74.69 215 GLU A O 1
ATOM 1791 N N . LEU A 1 216 ? -6.526 7.292 -12.409 1.00 73.00 216 LEU A N 1
ATOM 1792 C CA . LEU A 1 216 ? -5.901 6.602 -11.286 1.00 73.00 216 LEU A CA 1
ATOM 1793 C C . LEU A 1 216 ? -5.593 7.578 -10.146 1.00 73.00 216 LEU A C 1
ATOM 1795 O O . LEU A 1 216 ? -5.939 7.305 -8.998 1.00 73.00 216 LEU A O 1
ATOM 1799 N N . PHE A 1 217 ? -5.004 8.735 -10.453 1.00 76.75 217 PHE A N 1
ATOM 1800 C CA . PHE A 1 217 ? -4.715 9.775 -9.467 1.00 76.75 217 PHE A CA 1
ATOM 1801 C C . PHE A 1 217 ? -5.982 10.245 -8.738 1.00 76.75 217 PHE A C 1
ATOM 1803 O O . PHE A 1 217 ? -5.998 10.348 -7.510 1.00 76.75 217 PHE A O 1
ATOM 1810 N N . LEU A 1 218 ? -7.075 10.472 -9.472 1.00 76.88 218 LEU A N 1
ATOM 1811 C CA . LEU A 1 218 ? -8.359 10.869 -8.893 1.00 76.88 218 LEU A CA 1
ATOM 1812 C C . LEU A 1 218 ? -8.947 9.787 -7.977 1.00 76.88 218 LEU A C 1
ATOM 1814 O O . LEU A 1 218 ? -9.484 10.113 -6.917 1.00 76.88 218 LEU A O 1
ATOM 1818 N N . ILE A 1 219 ? -8.852 8.511 -8.362 1.00 70.19 219 ILE A N 1
ATOM 1819 C CA . ILE A 1 219 ? -9.331 7.387 -7.543 1.00 70.19 219 ILE A CA 1
ATOM 1820 C C . ILE A 1 219 ? -8.485 7.260 -6.268 1.00 70.19 219 ILE A C 1
ATOM 1822 O O . ILE A 1 219 ? -9.035 7.163 -5.172 1.00 70.19 219 ILE A O 1
ATOM 1826 N N . LEU A 1 220 ? -7.159 7.335 -6.387 1.00 67.69 220 LEU A N 1
ATOM 1827 C CA . LEU A 1 220 ? -6.241 7.241 -5.250 1.00 67.69 220 LEU A CA 1
ATOM 1828 C C . LEU A 1 220 ? -6.410 8.406 -4.262 1.00 67.69 220 LEU A C 1
ATOM 1830 O O . LEU A 1 220 ? -6.367 8.190 -3.050 1.00 67.69 220 LEU A O 1
ATOM 1834 N N . ASN A 1 221 ? -6.684 9.618 -4.752 1.00 69.06 221 ASN A N 1
ATOM 1835 C CA . ASN A 1 221 ? -6.971 10.770 -3.894 1.00 69.06 221 ASN A CA 1
ATOM 1836 C C . ASN A 1 221 ? -8.275 10.620 -3.106 1.00 69.06 221 ASN A C 1
ATOM 1838 O O . ASN A 1 221 ? -8.338 11.048 -1.955 1.00 69.06 221 ASN A O 1
ATOM 1842 N N . LYS A 1 222 ? -9.300 9.977 -3.678 1.00 69.00 222 LYS A N 1
ATOM 1843 C CA . LYS A 1 222 ? -10.540 9.675 -2.944 1.00 69.00 222 LYS A CA 1
ATOM 1844 C C . LYS A 1 222 ? -10.326 8.677 -1.811 1.00 69.00 222 LYS A C 1
ATOM 1846 O O . LYS A 1 222 ? -11.033 8.746 -0.821 1.00 69.00 222 LYS A O 1
ATOM 1851 N N . ILE A 1 223 ? -9.351 7.779 -1.946 1.00 63.22 223 ILE A N 1
ATOM 1852 C CA . ILE A 1 223 ? -8.965 6.828 -0.890 1.00 63.22 223 ILE A CA 1
ATOM 1853 C C . ILE A 1 223 ? -8.127 7.522 0.199 1.00 63.22 223 ILE A C 1
ATOM 1855 O O . ILE A 1 223 ? -8.027 7.035 1.324 1.00 63.22 223 ILE A O 1
ATOM 1859 N N . HIS A 1 224 ? -7.513 8.665 -0.122 1.00 55.88 224 HIS A N 1
ATOM 1860 C CA . HIS A 1 224 ? -6.742 9.465 0.827 1.00 55.88 224 HIS A CA 1
ATOM 1861 C C . HIS A 1 224 ? -7.610 10.301 1.781 1.00 55.88 224 HIS A C 1
ATOM 1863 O O . HIS A 1 224 ? -7.136 10.586 2.885 1.00 55.88 224 HIS A O 1
ATOM 1869 N N . GLN A 1 225 ? -8.824 10.688 1.373 1.00 53.16 225 GLN A N 1
ATOM 1870 C CA . GLN A 1 225 ? -9.790 11.456 2.177 1.00 53.16 225 GLN A CA 1
ATOM 1871 C C . GLN A 1 225 ? -10.537 10.561 3.169 1.00 53.16 225 GLN A C 1
ATOM 1873 O O . GLN A 1 225 ? -10.648 10.985 4.341 1.00 53.16 225 GLN A O 1
#

Sequence (225 aa):
MEDNLEIFLKSPWLYFVGLILAGGFFFFKRKFENLADKDDVASITREVESVKNEFNNDLEKLKTNLDILKSNKINLINEKRKVINEFWSSLNAWDNEIDSVFYSNLKSSSELYILQNKLSGFEKDFKNKKSILNLYLYEYFDIKLIKCINEVQILVMEKGYFVKSKAAEVVKSSLKLELSEINIDEYNNVLDGYIEEKNVFNVELIKEFTKLKEELFLILNKIHQ

Mean predicted aligned error: 15.89 Å

=== Feature glossary ===
Key to the feature types in this record:

— What the protein is —

Primary structure: the covalent order of the twenty standard amino acids along the backbone. Two proteins with the same sequence will (almost always) fold to the same structure; two with 30% identity often share a fold but not the details.

Database cross-references. InterPro integrates a dozen domain/family signature databases into unified entries with residue-range hits. GO terms attach function/process/location labels with evidence codes. CATH codes position the fold in a four-level structural taxonomy. Organism is the NCBI-taxonomy species name.

— Where its atoms are —

The mmCIF block holds the 3D Cartesian coordinates of each backbone atom (N, Cα, C, O) in ångströms. mmCIF is the PDB's canonical archive format — a tagged-loop text representation of the atomic model.

Six rendered views show the 3D structure from the faces of a cube — i.e. along ±x, ±y, ±z. Rendering representation is drawn randomly per protein from cartoon (secondary-structure ribbons), sticks (backbone bonds), or molecular surface; coloring is either N→C rainbow (blue at the N-terminus through red at the C-terminus) or one color per chain.

— Local backbone conformation —

DSSP 8-state secondary structure assigns each residue one of H (α-helix), G (3₁₀-helix), I (π-helix), E (extended β-strand), B (isolated β-bridge), T (hydrogen-bonded turn), S (bend), or '-' (coil). The assignment is computed from backbone hydrogen-bond geometry via the Kabsch–Sander algorithm.

P-SEA three-state annotation labels each residue as helix, strand, or coil based purely on the geometry of the Cα trace. It serves as a fallback when the full backbone (and thus DSSP) is unavailable.

The φ/ψ torsion pair specifies the backbone conformation at each residue. φ rotates about the N–Cα bond, ψ about the Cα–C bond. Steric clashes forbid most of the (φ, ψ) plane — the allowed regions (α-helix basin, β-sheet basin, left-handed helix) are the Ramachandran-allowed regions.

— Global shape and packing —

The geometric summary reports three shape descriptors. Rg (radius of gyration) measures how spread out the Cα atoms are about their centre of mass; compact globular proteins have small Rg, elongated or unfolded ones large. Cα contacts (<8 Å, |i−j|>4) count long-range residue pairs in spatial proximity — high for tightly packed folds, near zero for rods or random coil. The bounding-box extents give the protein's footprint along x, y, z in Å.

Accessible surface area quantifies burial. A resid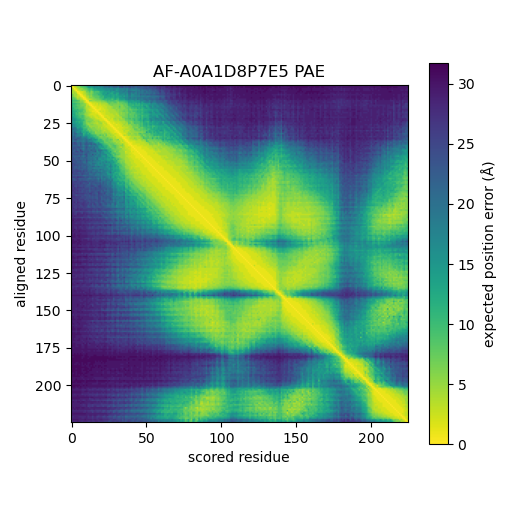ue with SASA near zero is packed into the hydrophobic core; one with SASA >100 Å² sits on the surface. Computed here via the Shrake–Rupley numerical algorithm with a 1.4 Å probe.

Plot images: a contact map (which residues are close in 3D, as an N×N binary image), a Ramachandran scatter (backbone torsion angles, revealing secondary-structure composition at a glance), and — for AlphaFold structures — a PAE heatmap (pairwise prediction confidence).

— Structural neighborhood —

The Foldseek 3Di string encodes local tertiary geometry as a 20-letter alphabet — one character per residue — derived from the relative positions of nearby Cα atoms. Unlike the amino-acid sequence, 3Di is a direct function of the 3D structure, so two proteins with the same fold have similar 3Di strings even at low sequence identity.

Nearest PDB neighbors are the top structural matches found by Foldseek when searching this structure against the entire Protein Data Bank. Each hit reports a TM-score (0 to 1; >0.5 almost always implies the same fold) and an E-value. These are *structural* homologs — they may share no detectable sequence similarity.

— Confidence and disorder —

For AlphaFold models, the B-factor field carries pLDDT — the model's own estimate of local accuracy on a 0–100 scale. Regions with pLDDT<50 should be treated as essentially unmodeled; they often correspond to intrinsically disordered segments.

B-factor (Debye–Waller factor) reflects atomic displacement in the crystal lattice. It is an experimental observable (units Å²), not a prediction; low values mean the atom is pinned down, high values mean it moves or is heterogeneous across the crystal.

Predicted aligned error is AlphaFold's pairwise confidence. Unlike pLDDT (per-residue), PAE is per-residue-pair and captures whether two parts of the structure are correctly placed relative to each other. Units are ångströms of expected positional error.